Protein AF-A0A0F7S9L8-F1 (afdb_monomer_lite)

pLDDT: mean 89.86, std 13.1, range [29.03, 98.06]

Radius of gyration: 24.82 Å; chains: 1; bounding box: 67×41×89 Å

Foldseek 3Di:
DDDDDDDPPPCPPPPPPDDDQAQAQFPHGPVNCVVVLLQCAQDPLGDPQFDHSPPPDDDDPVRLVVLLCVLQVCLVVLQLQLLLLLLQLQDCLLPVLAQPPFFDFLCVLLVHLVHPCSSLVNLVSVQSNVLSVQSNVLSVVLNCCCVPRVDDSRSSPPRQAAPLLQDLALCCSPVPHHRSSNVSVLCVQQAPVQLVVCCVPPNNPVSRLRSQLSSLQVVLQVLQVVLCVLPPDRDRFLSSVLSNCSSVRVVVQVVCCVVPVDGRGDPRSSVSNCCSNSVSSSSNVRSCRRSCVSNDNDDGPCPCNVVSVVVSVVSCCPPVVD

Sequence (322 aa):
MDSNGATNGTDKSARSTEMPLYFPGTRWPLELDLLLNLRALGWEHGIKDGAPALPVPTYTSSERRQWIWNRIKTVPLYFVLYDAFCVLLNDKRFNVHAGNRVGGSLWDCAKGSFGVAGPYLICIAFASIFVSLQSMVHPMAASLSIALFGDLPSRWSPRITRSPFLSTSTAEFWSKRWHQMLRVTFMTVGYWPVRDLLQPIAGRRFANMAAICGTFLVSGIIHELGRVAMVPGLAFTDVTLFFVMQPAAIFAEQFFEHCTGRRVRGFFGWLWSVVWILGTAPLLMQGYNVGGYTAAKNKYLGFTQRPITLMLDWWDRTSNGL

InterPro domains:
  IPR032805 Wax synthase domain [PF13813] (158-244)
  IPR044851 Wax synthase [PTHR31595] (107-284)

Secondary structure (DSSP, 8-state):
-----------------SPPSB-TTSSSBHHHHHHH-TT-TTSTTS-TTSPPSSSPPP--HHHHHHHHHHHHTTHHHHHHHHHHHHHHHHSTTT-TTTT-SS---GGGGGGSTTGGGHHHHHHHHHHHHHHHHHHHHHHHHHHHHHHHS---GGGG-S-S---GGG-SSHHHIIIIIS-TTSHHHHIIIIIHHHHHHHHHHHHHHHHHHHHHHHHHHHHHHHHHHHHHTTS------HHHHHHHHHHHHHHHHHHHHHHHS--S-HHHHHHHHHHHHHHHHHHHHHHHHHTTTTTS------TTHHHHHHHHHHHIIIII--

Structure (mmCIF, N/CA/C/O backbone):
data_AF-A0A0F7S9L8-F1
#
_entry.id   AF-A0A0F7S9L8-F1
#
loop_
_atom_site.group_PDB
_atom_site.id
_atom_site.type_symbol
_atom_site.label_atom_id
_atom_site.label_alt_id
_atom_site.label_comp_id
_atom_site.label_asym_id
_atom_site.label_entity_id
_atom_site.label_seq_id
_atom_site.pdbx_PDB_ins_code
_atom_site.Cartn_x
_atom_site.Cartn_y
_atom_site.Cartn_z
_atom_site.occupancy
_atom_site.B_iso_or_equiv
_atom_site.auth_seq_id
_atom_site.auth_comp_id
_atom_site.auth_asym_id
_atom_site.auth_atom_id
_atom_site.pdbx_PDB_model_num
ATOM 1 N N . MET A 1 1 ? -37.643 17.691 68.968 1.00 35.56 1 MET A N 1
ATOM 2 C CA . MET A 1 1 ? -37.489 16.278 68.581 1.00 35.56 1 MET A CA 1
ATOM 3 C C . MET A 1 1 ? -38.219 16.122 67.257 1.00 35.56 1 MET A C 1
ATOM 5 O O . MET A 1 1 ? -39.388 15.775 67.247 1.00 35.56 1 MET A O 1
ATOM 9 N N . ASP A 1 2 ? -37.719 16.740 66.183 1.00 30.58 2 ASP A N 1
ATOM 10 C CA . ASP A 1 2 ? -36.582 16.266 65.357 1.00 30.58 2 ASP A CA 1
ATOM 11 C C . ASP A 1 2 ? -36.955 14.925 64.697 1.00 30.58 2 ASP A C 1
ATOM 13 O O . ASP A 1 2 ? -37.356 14.013 65.404 1.00 30.58 2 ASP A O 1
ATOM 17 N N . SER A 1 3 ? -36.870 14.687 63.389 1.00 29.03 3 SER A N 1
ATOM 18 C CA . SER A 1 3 ? -36.267 15.423 62.278 1.00 29.03 3 SER A CA 1
ATOM 19 C C . SER A 1 3 ? -36.661 14.751 60.942 1.00 29.03 3 SER A C 1
ATOM 21 O O . SER A 1 3 ? -36.872 13.546 60.872 1.00 29.03 3 SER A O 1
ATOM 23 N N . ASN A 1 4 ? -36.767 15.571 59.893 1.00 32.56 4 ASN A N 1
ATOM 24 C CA . ASN A 1 4 ? -36.353 15.362 58.496 1.00 32.56 4 ASN A CA 1
ATOM 25 C C . ASN A 1 4 ? -36.454 13.974 57.819 1.00 32.56 4 ASN A C 1
ATOM 27 O O . ASN A 1 4 ? -35.628 13.096 58.028 1.00 32.56 4 ASN A O 1
ATOM 31 N N . GLY A 1 5 ? -37.339 13.907 56.816 1.00 32.56 5 GLY A N 1
ATOM 32 C CA . GLY A 1 5 ? -36.941 13.874 55.399 1.00 32.56 5 GLY A CA 1
ATOM 33 C C . GLY A 1 5 ? -36.154 12.665 54.876 1.00 32.56 5 GLY A C 1
ATOM 34 O O . GLY A 1 5 ? -34.943 12.586 55.038 1.00 32.56 5 GLY A O 1
ATOM 35 N N . ALA A 1 6 ? -36.818 11.838 54.067 1.00 32.16 6 ALA A N 1
ATOM 36 C CA . ALA A 1 6 ? -36.167 11.028 53.040 1.00 32.16 6 ALA A CA 1
ATOM 37 C C . ALA A 1 6 ? -36.925 11.212 51.719 1.00 32.16 6 ALA A C 1
ATOM 39 O O . ALA A 1 6 ? -37.930 10.559 51.441 1.00 32.16 6 ALA A O 1
ATOM 40 N N . THR A 1 7 ? -36.466 12.173 50.922 1.00 34.31 7 THR A N 1
ATOM 41 C CA . THR A 1 7 ? -36.817 12.293 49.511 1.00 34.31 7 THR A CA 1
ATOM 42 C C . THR A 1 7 ? -36.186 11.119 48.766 1.00 34.31 7 THR A C 1
ATOM 44 O O . THR A 1 7 ? -34.976 10.908 48.819 1.00 34.31 7 THR A O 1
ATOM 47 N N . ASN A 1 8 ? -37.010 10.341 48.063 1.00 34.19 8 ASN A N 1
ATOM 48 C CA . ASN A 1 8 ? -36.546 9.326 47.121 1.00 34.19 8 ASN A CA 1
ATOM 49 C C . ASN A 1 8 ? -35.846 10.018 45.943 1.00 34.19 8 ASN A C 1
ATOM 51 O O . ASN A 1 8 ? -36.468 10.357 44.937 1.00 34.19 8 ASN A O 1
ATOM 55 N N . GLY A 1 9 ? -34.541 10.238 46.083 1.00 31.75 9 GLY A N 1
ATOM 56 C CA . GLY A 1 9 ? -33.650 10.578 44.986 1.00 31.75 9 GLY A CA 1
ATOM 57 C C . GLY A 1 9 ? -33.469 9.363 44.087 1.00 31.75 9 GLY A C 1
ATOM 58 O O . GLY A 1 9 ? -32.537 8.584 44.257 1.00 31.75 9 GLY A O 1
ATOM 59 N N . THR A 1 10 ? -34.356 9.190 43.107 1.00 36.16 10 THR A N 1
ATOM 60 C CA . THR A 1 10 ? -34.004 8.450 41.895 1.00 36.16 10 THR A CA 1
ATOM 61 C C . THR A 1 10 ? -32.991 9.293 41.139 1.00 36.16 10 THR A C 1
ATOM 63 O O . THR A 1 10 ? -33.356 10.101 40.283 1.00 36.16 10 THR A O 1
ATOM 66 N N . ASP A 1 11 ? -31.723 9.126 41.498 1.00 35.59 11 ASP A N 1
ATOM 67 C CA . ASP A 1 11 ? -30.585 9.707 40.807 1.00 35.59 11 ASP A CA 1
ATOM 68 C C . ASP A 1 11 ? -30.447 8.989 39.455 1.00 35.59 11 ASP A C 1
ATOM 70 O O . ASP A 1 11 ? -29.628 8.094 39.235 1.00 35.59 11 ASP A O 1
ATOM 74 N N . LYS A 1 12 ? -31.331 9.351 38.518 1.00 41.59 12 LYS A N 1
ATOM 75 C CA . LYS A 1 12 ? -31.024 9.282 37.095 1.00 41.59 12 LYS A CA 1
ATOM 76 C C . LYS A 1 12 ? -29.859 10.240 36.912 1.00 41.59 12 LYS A C 1
ATOM 78 O O . LYS A 1 12 ? -30.082 11.402 36.589 1.00 41.59 12 LYS A O 1
ATOM 83 N N . SER A 1 13 ? -28.646 9.740 37.161 1.00 44.53 13 SER A N 1
ATOM 84 C CA . SER A 1 13 ? -27.396 10.360 36.747 1.00 44.53 13 SER A CA 1
ATOM 85 C C . SER A 1 13 ? -27.635 10.920 35.354 1.00 44.53 13 SER A C 1
ATOM 87 O O . SER A 1 13 ? -27.829 10.181 34.381 1.00 44.53 13 SER A O 1
ATOM 89 N N . ALA A 1 14 ? -27.762 12.242 35.302 1.00 42.12 14 ALA A N 1
ATOM 90 C CA . ALA A 1 14 ? -27.840 12.976 34.070 1.00 42.12 14 ALA A CA 1
ATOM 91 C C . ALA A 1 14 ? -26.621 12.526 33.271 1.00 42.12 14 ALA A C 1
ATOM 93 O O . ALA A 1 14 ? -25.487 12.727 33.707 1.00 42.12 14 ALA A O 1
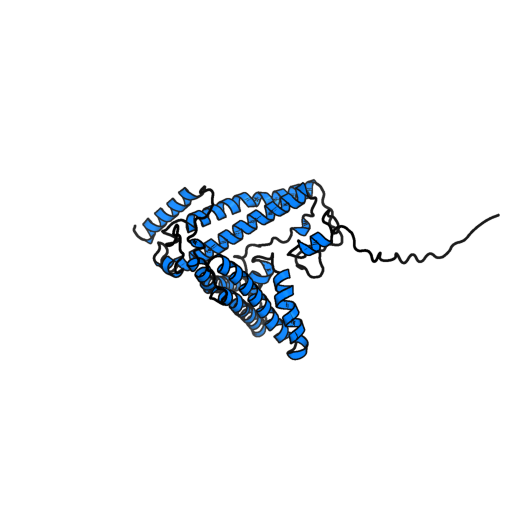ATOM 94 N N . ARG A 1 15 ? -26.839 11.857 32.132 1.00 48.78 15 ARG A N 1
ATOM 95 C CA . ARG A 1 15 ? -25.798 11.766 31.111 1.00 48.78 15 ARG A CA 1
ATOM 96 C C . ARG A 1 15 ? -25.400 13.209 30.860 1.00 48.78 15 ARG A C 1
ATOM 98 O O . ARG A 1 15 ? -26.193 13.946 30.280 1.00 48.78 15 ARG A O 1
ATOM 105 N N . SER A 1 16 ? -24.242 13.620 31.365 1.00 54.31 16 SER A N 1
ATOM 106 C CA . SER A 1 16 ? -23.682 14.921 31.049 1.00 54.31 16 SER A CA 1
ATOM 107 C C . SER A 1 16 ? -23.618 14.981 29.529 1.00 54.31 16 SER A C 1
ATOM 109 O O . SER A 1 16 ? -22.906 14.202 28.898 1.00 54.31 16 SER A O 1
ATOM 111 N N . THR A 1 17 ? -24.438 15.839 28.934 1.00 61.03 17 THR A N 1
ATOM 112 C CA . THR A 1 17 ? -24.502 16.034 27.481 1.00 61.03 17 THR A CA 1
ATOM 113 C C . THR A 1 17 ? -23.222 16.684 26.949 1.00 61.03 17 THR A C 1
ATOM 115 O O . THR A 1 17 ? -23.038 16.796 25.741 1.00 61.03 17 THR A O 1
ATOM 118 N N . GLU A 1 18 ? -22.340 17.119 27.849 1.00 77.12 18 GLU A N 1
ATOM 119 C CA . GLU A 1 18 ? -21.033 17.668 27.535 1.00 77.12 18 GLU A CA 1
ATOM 120 C C . GLU A 1 18 ? -20.063 16.555 27.140 1.00 77.12 18 GLU A C 1
ATOM 122 O O . GLU A 1 18 ? -19.824 15.595 27.880 1.00 77.12 18 GLU A O 1
ATOM 127 N N . MET A 1 19 ? -19.509 16.690 25.935 1.00 80.62 19 MET A N 1
ATOM 128 C CA . MET A 1 19 ? -18.431 15.830 25.468 1.00 80.62 19 MET A CA 1
ATOM 129 C C . MET A 1 19 ? -17.173 16.058 26.318 1.00 80.62 19 MET A C 1
ATOM 131 O O . MET A 1 19 ? -16.910 17.186 26.739 1.00 80.62 19 MET A O 1
ATOM 135 N N . PRO A 1 20 ? -16.367 15.012 26.568 1.00 89.19 20 PRO A N 1
ATOM 136 C CA . PRO A 1 20 ? -15.129 15.174 27.314 1.00 89.19 20 PRO A CA 1
ATOM 137 C C . PRO A 1 20 ? -14.147 16.061 26.536 1.00 89.19 20 PRO A C 1
ATOM 139 O O . PRO A 1 20 ? -13.981 15.894 25.333 1.00 89.19 20 PRO A O 1
ATOM 142 N N . LEU A 1 21 ? -13.434 16.949 27.235 1.00 91.62 21 LEU A N 1
ATOM 143 C CA . LEU A 1 21 ? -12.404 17.813 26.629 1.00 91.62 21 LEU A CA 1
ATOM 144 C C . LEU A 1 21 ? -11.243 17.019 26.009 1.00 91.62 21 LEU A C 1
ATOM 146 O O . LEU A 1 21 ? -10.598 17.474 25.068 1.00 91.62 21 LEU A O 1
ATOM 150 N N . TYR A 1 22 ? -10.964 15.829 26.541 1.00 92.62 22 TYR A N 1
ATOM 151 C CA . TYR A 1 22 ? -9.883 14.962 26.088 1.00 92.62 22 TYR A CA 1
ATOM 152 C C . TYR A 1 22 ? -10.419 13.606 25.654 1.00 92.62 22 TYR A C 1
ATOM 154 O O . TYR A 1 22 ? -11.364 13.071 26.240 1.00 92.62 22 TYR A O 1
ATOM 162 N N . PHE A 1 23 ? -9.760 13.002 24.668 1.00 92.38 23 PHE A N 1
ATOM 163 C CA . PHE A 1 23 ? -10.058 11.635 24.280 1.00 92.38 23 PHE A CA 1
ATOM 164 C C . PHE A 1 23 ? -9.808 10.679 25.466 1.00 92.38 23 PHE A C 1
ATOM 166 O O . PHE A 1 23 ? -8.739 10.764 26.092 1.00 92.38 23 PHE A O 1
ATOM 173 N N . PRO A 1 24 ? -10.739 9.749 25.772 1.00 92.19 24 PRO A N 1
ATOM 174 C CA . PRO A 1 24 ? -10.681 8.912 26.969 1.00 92.19 24 PRO A CA 1
ATOM 175 C C . PRO A 1 24 ? -9.319 8.241 27.204 1.00 92.19 24 PRO A C 1
ATOM 177 O O . PRO A 1 24 ? -8.792 7.534 26.345 1.00 92.19 24 PRO A O 1
ATOM 180 N N . GLY A 1 25 ? -8.749 8.465 28.393 1.00 88.81 25 GLY A N 1
ATOM 181 C CA . GLY A 1 25 ? -7.472 7.877 28.815 1.00 88.81 25 GLY A CA 1
ATOM 182 C C . GLY A 1 25 ? -6.216 8.495 28.195 1.00 88.81 25 GLY A C 1
ATOM 183 O O . GLY A 1 25 ? -5.140 7.908 28.307 1.00 88.81 25 GLY A O 1
ATOM 184 N N . THR A 1 26 ? -6.332 9.657 27.549 1.00 91.19 26 THR A N 1
ATOM 185 C CA . THR A 1 26 ? -5.208 10.361 26.919 1.00 91.19 26 THR A CA 1
ATOM 186 C C . THR A 1 26 ? -5.178 11.842 27.306 1.00 91.19 26 THR A C 1
ATOM 188 O O . THR A 1 26 ? -6.088 12.345 27.957 1.00 91.19 26 THR A O 1
ATOM 191 N N . ARG A 1 27 ? -4.122 12.547 26.883 1.00 90.19 27 ARG A N 1
ATOM 192 C CA . ARG A 1 27 ? -4.007 14.015 26.971 1.00 90.19 27 ARG A CA 1
ATOM 193 C C . ARG A 1 27 ? -4.343 14.718 25.650 1.00 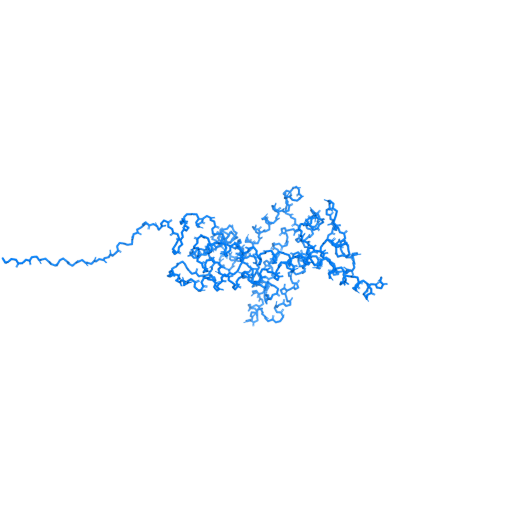90.19 27 ARG A C 1
ATOM 195 O O . ARG A 1 27 ? -4.067 15.905 25.507 1.00 90.19 27 ARG A O 1
ATOM 202 N N . TRP A 1 28 ? -4.885 13.991 24.674 1.00 90.25 28 TRP A N 1
ATOM 203 C CA . TRP A 1 28 ? -5.239 14.542 23.368 1.00 90.25 28 TRP A CA 1
ATOM 204 C C . TRP A 1 28 ? -6.588 15.252 23.449 1.00 90.25 28 TRP A C 1
ATOM 206 O O . TRP A 1 28 ? -7.555 14.596 23.844 1.00 90.25 28 TRP A O 1
ATOM 216 N N . PRO A 1 29 ? -6.680 16.550 23.098 1.00 93.81 29 PRO A N 1
ATOM 217 C CA . PRO A 1 29 ? -7.968 17.223 22.968 1.00 93.81 29 PRO A CA 1
ATOM 218 C C . PRO A 1 29 ? -8.876 16.442 22.020 1.00 93.81 29 PRO A C 1
ATOM 220 O O . PRO A 1 29 ? -8.406 15.955 20.986 1.00 93.81 29 PRO A O 1
ATOM 223 N N . LEU A 1 30 ? -10.147 16.282 22.383 1.00 92.94 30 LEU A N 1
ATOM 224 C CA . LEU A 1 30 ? -11.070 15.403 21.663 1.00 92.94 30 LEU A CA 1
ATOM 225 C C . LEU A 1 30 ? -11.218 15.810 20.187 1.00 92.94 30 LEU A C 1
ATOM 227 O O . LEU A 1 30 ? -11.242 14.956 19.303 1.00 92.94 30 LEU A O 1
ATOM 231 N N . GLU A 1 31 ? -11.254 17.111 19.914 1.00 92.25 31 GLU A N 1
ATOM 232 C CA . GLU A 1 31 ? -11.388 17.688 18.577 1.00 92.25 31 GLU A CA 1
ATOM 233 C C . GLU A 1 31 ? -10.130 17.458 17.737 1.00 92.25 31 GLU A C 1
ATOM 235 O O . GLU A 1 31 ? -10.217 17.115 16.558 1.00 92.25 31 GLU A O 1
ATOM 240 N N . LEU A 1 32 ? -8.947 17.598 18.346 1.00 92.06 32 LEU A N 1
ATOM 241 C CA . LEU A 1 32 ? -7.687 17.290 17.668 1.00 92.06 32 LEU A CA 1
ATOM 242 C C . LEU A 1 32 ? -7.575 15.799 17.370 1.00 92.06 32 LEU A C 1
ATOM 244 O O . LEU A 1 32 ? -7.074 15.437 16.307 1.00 92.06 32 LEU A O 1
ATOM 248 N N . ASP A 1 33 ? -8.060 14.936 18.266 1.00 91.94 33 ASP A N 1
ATOM 249 C CA . ASP A 1 33 ? -8.134 13.509 17.976 1.00 91.94 33 ASP A CA 1
ATOM 250 C C . ASP A 1 33 ? -9.042 13.237 16.780 1.00 91.94 33 ASP A C 1
ATOM 252 O O . ASP A 1 33 ? -8.626 12.559 15.847 1.00 91.94 33 ASP A O 1
ATOM 256 N N . LEU A 1 34 ? -10.243 13.817 16.762 1.00 89.94 34 LEU A N 1
ATOM 257 C CA . LEU A 1 34 ? -11.192 13.646 15.665 1.00 89.94 34 LEU A CA 1
ATOM 258 C C . LEU A 1 34 ? -10.601 14.072 14.307 1.00 89.94 34 LEU A C 1
ATOM 260 O O . LEU A 1 34 ? -10.860 13.422 13.296 1.00 89.94 34 LEU A O 1
ATOM 264 N N . LEU A 1 35 ? -9.785 15.132 14.283 1.00 89.50 35 LEU A N 1
ATOM 265 C CA . LEU A 1 35 ? -9.160 15.651 13.062 1.00 89.50 35 LEU A CA 1
ATOM 266 C C . LEU A 1 35 ? -7.902 14.877 12.632 1.00 89.50 35 LEU A C 1
ATOM 268 O O . LEU A 1 35 ? -7.682 14.681 11.437 1.00 89.50 35 LEU A O 1
ATOM 272 N N . LEU A 1 36 ? -7.054 14.463 13.579 1.00 89.38 36 LEU A N 1
ATOM 273 C CA . LEU A 1 36 ? -5.723 13.909 13.287 1.00 89.38 36 LEU A CA 1
ATOM 274 C C . LEU A 1 36 ? -5.677 12.374 13.321 1.00 89.38 36 LEU A C 1
ATOM 276 O O . LEU A 1 36 ? -4.780 11.764 12.731 1.00 89.38 36 LEU A O 1
ATOM 280 N N . ASN A 1 37 ? -6.637 11.719 13.976 1.00 90.19 37 ASN A N 1
ATOM 281 C CA . ASN A 1 37 ? -6.752 10.264 14.017 1.00 90.19 37 ASN A CA 1
ATOM 282 C C . ASN A 1 37 ? -7.323 9.740 12.691 1.00 90.19 37 ASN A C 1
ATOM 284 O O . ASN A 1 37 ? -8.481 9.341 12.601 1.00 90.19 37 ASN A O 1
ATOM 288 N N . LEU A 1 38 ? -6.482 9.670 11.654 1.00 90.00 38 LEU A N 1
ATOM 289 C CA . LEU A 1 38 ? -6.855 9.206 10.304 1.00 90.00 38 LEU A CA 1
ATOM 290 C C . LEU A 1 38 ? -7.507 7.811 10.269 1.00 90.00 38 LEU A C 1
ATOM 292 O O . LEU A 1 38 ? -8.191 7.448 9.315 1.00 90.00 38 LEU A O 1
ATOM 296 N N . ARG A 1 39 ? -7.281 7.002 11.308 1.00 91.31 39 ARG A N 1
ATOM 297 C CA . ARG A 1 39 ? -7.817 5.641 11.444 1.00 91.31 39 ARG A CA 1
ATOM 298 C C . ARG A 1 39 ? -9.090 5.583 12.287 1.00 91.31 39 ARG A C 1
ATOM 300 O O . ARG A 1 39 ? -9.673 4.501 12.414 1.00 91.31 39 ARG A O 1
ATOM 307 N N . ALA A 1 40 ? -9.477 6.716 12.871 1.00 91.12 40 ALA A N 1
ATOM 308 C CA . ALA A 1 40 ? -10.580 6.894 13.801 1.00 91.12 40 ALA A CA 1
ATOM 309 C C . ALA A 1 40 ? -10.626 5.790 14.877 1.00 91.12 40 ALA A C 1
ATOM 311 O O . ALA A 1 40 ? -11.683 5.275 15.235 1.00 91.12 40 ALA A O 1
ATOM 312 N N . LEU A 1 41 ? -9.463 5.357 15.377 1.00 90.50 41 LEU A N 1
ATOM 313 C CA . LEU A 1 41 ? -9.398 4.285 16.374 1.00 90.50 41 LEU A CA 1
ATOM 314 C C . LEU A 1 41 ? -10.094 4.714 17.666 1.00 90.50 41 LEU A C 1
ATOM 316 O O . LEU A 1 41 ? -9.833 5.796 18.181 1.00 90.50 41 LEU A O 1
ATOM 320 N N . GLY A 1 42 ? -10.975 3.848 18.168 1.00 88.94 42 GLY A N 1
ATOM 321 C CA . GLY A 1 42 ? -11.830 4.114 19.321 1.00 88.94 42 GLY A CA 1
ATOM 322 C C . GLY A 1 42 ? -13.134 4.857 19.004 1.00 88.94 42 GLY A C 1
ATOM 323 O O . GLY A 1 42 ? -14.015 4.875 19.859 1.00 88.94 42 GLY A O 1
ATOM 324 N N . TRP A 1 43 ? -13.307 5.378 17.784 1.00 90.69 43 TRP A N 1
ATOM 325 C CA . TRP A 1 43 ? -14.553 5.999 17.328 1.00 90.69 43 TRP A CA 1
ATOM 326 C C . TRP A 1 43 ? -15.498 4.985 16.674 1.00 90.69 43 TRP A C 1
ATOM 328 O O . TRP A 1 43 ? -15.073 4.006 16.054 1.00 90.69 43 TRP A O 1
ATOM 338 N N . GLU A 1 44 ? -16.805 5.248 16.739 1.00 88.00 44 GLU A N 1
ATOM 339 C CA . GLU A 1 44 ? -17.829 4.361 16.170 1.00 88.00 44 GLU A CA 1
ATOM 340 C C . GLU A 1 44 ? -17.697 4.169 14.654 1.00 88.00 44 GLU A C 1
ATOM 342 O O . GLU A 1 44 ? -17.974 3.084 14.144 1.00 88.00 44 GLU A O 1
ATOM 347 N N . HIS A 1 45 ? -17.238 5.184 13.926 1.00 85.44 45 HIS A N 1
ATOM 348 C CA . HIS A 1 45 ? -17.050 5.124 12.475 1.00 85.44 45 HIS A CA 1
ATOM 349 C C . HIS A 1 45 ? -15.658 4.604 12.059 1.00 85.44 45 HIS A C 1
ATOM 351 O O . HIS A 1 45 ? -15.374 4.489 10.867 1.00 85.44 45 HIS A O 1
ATOM 357 N N . GLY A 1 46 ? -14.784 4.284 13.019 1.00 86.00 46 GLY A N 1
ATOM 358 C CA . GLY A 1 46 ? -13.406 3.887 12.752 1.00 86.00 46 GLY A CA 1
ATOM 359 C C . GLY A 1 46 ? -13.166 2.402 12.503 1.00 86.00 46 GLY A C 1
ATOM 360 O O . GLY A 1 46 ? -14.077 1.595 12.288 1.00 86.00 46 GLY A O 1
ATOM 361 N N . ILE A 1 47 ? -11.883 2.026 12.513 1.00 84.94 47 ILE A N 1
ATOM 362 C CA . ILE A 1 47 ? -11.447 0.648 12.252 1.00 84.94 47 ILE A CA 1
ATOM 363 C C . ILE A 1 47 ? -11.927 -0.296 13.364 1.00 84.94 47 ILE A C 1
ATOM 365 O O . ILE A 1 47 ? -11.486 -0.212 14.505 1.00 84.94 47 ILE A O 1
ATOM 369 N N . LYS A 1 48 ? -12.757 -1.275 12.986 1.00 82.94 48 LYS A N 1
ATOM 370 C CA . LYS A 1 48 ? -13.376 -2.253 13.902 1.00 82.94 48 LYS A CA 1
ATOM 371 C C . LYS A 1 48 ? -12.431 -3.299 14.499 1.00 82.94 48 LYS A C 1
ATOM 373 O O . LYS A 1 48 ? -12.734 -3.847 15.546 1.00 82.94 48 LYS A O 1
ATOM 378 N N . ASP A 1 49 ? -11.291 -3.556 13.861 1.00 83.06 49 ASP A N 1
ATOM 379 C CA . ASP A 1 49 ? -10.253 -4.455 14.396 1.00 83.06 49 ASP A CA 1
ATOM 380 C C . ASP A 1 49 ? -9.443 -3.801 15.541 1.00 83.06 49 ASP A C 1
ATOM 382 O O . ASP A 1 49 ? -8.553 -4.435 16.111 1.00 83.06 49 ASP A O 1
ATOM 386 N N . GLY A 1 50 ? -9.660 -2.507 15.804 1.00 82.69 50 GLY A N 1
ATOM 387 C CA . GLY A 1 50 ? -8.995 -1.747 16.858 1.00 82.69 50 GLY A CA 1
ATOM 388 C C . GLY A 1 50 ? -9.700 -1.854 18.205 1.00 82.69 50 GLY A C 1
ATOM 389 O O . GLY A 1 50 ? -10.855 -2.261 18.291 1.00 82.69 50 GLY A O 1
ATOM 390 N N . ALA A 1 51 ? -9.003 -1.457 19.268 1.00 86.19 51 ALA A N 1
ATOM 391 C CA . ALA A 1 51 ? -9.621 -1.352 20.584 1.00 86.19 51 ALA A CA 1
ATOM 392 C C . ALA A 1 51 ? -10.662 -0.212 20.610 1.00 86.19 51 ALA A C 1
ATOM 394 O O . ALA A 1 51 ? -10.419 0.839 20.004 1.00 86.19 51 ALA A O 1
ATOM 395 N N . PRO A 1 52 ? -11.795 -0.384 21.314 1.00 88.56 52 PRO A N 1
ATOM 396 C CA . PRO A 1 52 ? -12.745 0.702 21.533 1.00 88.56 52 PRO A CA 1
ATOM 397 C C . PRO A 1 52 ? -12.144 1.781 22.450 1.00 88.56 52 PRO A C 1
ATOM 399 O O . PRO A 1 52 ? -11.181 1.525 23.176 1.00 88.56 52 PRO A O 1
ATOM 402 N N . ALA A 1 53 ? -12.725 2.986 22.439 1.00 88.00 53 ALA A N 1
ATOM 403 C CA . ALA A 1 53 ? -12.338 4.045 23.376 1.00 88.00 53 ALA A CA 1
ATOM 404 C C . ALA A 1 53 ? -12.735 3.713 24.824 1.00 88.00 53 ALA A C 1
ATOM 406 O O . ALA A 1 53 ? -12.051 4.115 25.763 1.00 88.00 53 ALA A O 1
ATOM 407 N N . LEU A 1 54 ? -13.841 2.978 24.992 1.00 89.94 54 LEU A N 1
ATOM 408 C CA . LEU A 1 54 ? -14.419 2.612 26.281 1.00 89.94 54 LEU A CA 1
ATOM 409 C C . LEU A 1 54 ? -14.682 1.095 26.363 1.00 89.94 54 LEU A C 1
ATOM 411 O O . LEU A 1 54 ? -15.091 0.505 25.359 1.00 89.94 54 LEU A O 1
ATOM 415 N N . PRO A 1 55 ? -14.510 0.467 27.543 1.00 91.12 55 PRO A N 1
ATOM 416 C CA . PRO A 1 55 ? -13.878 1.028 28.743 1.00 91.12 55 PRO A CA 1
ATOM 417 C C . PRO A 1 55 ? -12.392 1.345 28.502 1.00 91.12 55 PRO A C 1
ATOM 419 O O . PRO A 1 55 ? -11.731 0.665 27.718 1.00 91.12 55 PRO A O 1
ATOM 422 N N . VAL A 1 56 ? -11.875 2.393 29.156 1.00 90.75 56 VAL A N 1
ATOM 423 C CA . VAL A 1 56 ? -10.492 2.856 28.952 1.00 90.75 56 VAL A CA 1
ATOM 424 C C . VAL A 1 56 ? -9.508 1.782 29.427 1.00 90.75 56 VAL A C 1
ATOM 426 O O . VAL A 1 56 ? -9.512 1.450 30.615 1.00 90.75 56 VAL A O 1
ATOM 429 N N . PRO A 1 57 ? -8.630 1.256 28.554 1.00 89.94 57 PRO A N 1
ATOM 430 C CA . PRO A 1 57 ? -7.642 0.272 28.970 1.00 89.94 57 PRO A CA 1
ATOM 431 C C . PRO A 1 57 ? -6.590 0.893 29.897 1.00 89.94 57 PRO A C 1
ATOM 433 O O . PRO A 1 57 ? -6.001 1.932 29.587 1.00 89.94 57 PRO A O 1
ATOM 436 N N . THR A 1 58 ? -6.308 0.228 31.014 1.00 89.81 58 THR A N 1
ATOM 437 C CA . THR A 1 58 ? -5.246 0.615 31.948 1.00 89.81 58 THR A CA 1
ATOM 438 C C . THR A 1 58 ? -3.942 -0.092 31.600 1.00 89.81 58 THR A C 1
ATOM 440 O O . THR A 1 58 ? -3.945 -1.288 31.323 1.00 89.81 58 THR A O 1
ATOM 443 N N . TYR A 1 59 ? -2.825 0.634 31.653 1.00 92.12 59 TYR A N 1
ATOM 444 C CA . TYR A 1 59 ? -1.493 0.081 31.409 1.00 92.12 59 TYR A CA 1
ATOM 445 C C . TYR A 1 59 ? -0.523 0.528 32.493 1.00 92.12 59 TYR A C 1
ATOM 447 O O . TYR A 1 59 ? -0.343 1.729 32.713 1.00 92.12 59 TYR A O 1
ATOM 455 N N . THR A 1 60 ? 0.155 -0.432 33.106 1.00 94.25 60 THR A N 1
ATOM 456 C CA . THR A 1 60 ? 1.281 -0.195 34.009 1.00 94.25 60 THR A CA 1
ATOM 457 C C . THR A 1 60 ? 2.503 0.334 33.245 1.00 94.25 60 THR A C 1
ATOM 459 O O . THR A 1 60 ? 2.654 0.160 32.030 1.00 94.25 60 THR A O 1
ATOM 462 N N . SER A 1 61 ? 3.433 0.973 33.958 1.00 92.88 61 SER A N 1
ATOM 463 C CA . SER A 1 61 ? 4.682 1.474 33.364 1.00 92.88 61 SER A CA 1
ATOM 464 C C . SER A 1 61 ? 5.564 0.356 32.793 1.00 92.88 61 SER A C 1
ATOM 466 O O . SER A 1 61 ? 6.296 0.578 31.827 1.00 92.88 61 SER A O 1
ATOM 468 N N . SER A 1 62 ? 5.519 -0.856 33.357 1.00 95.75 62 SER A N 1
ATOM 469 C CA . SER A 1 62 ? 6.212 -2.025 32.799 1.00 95.75 62 SER A CA 1
ATOM 470 C C . SER A 1 62 ? 5.576 -2.471 31.482 1.00 95.75 62 SER A C 1
ATOM 472 O O . SER A 1 62 ? 6.299 -2.647 30.504 1.00 95.75 62 SER A O 1
ATOM 474 N N . GLU A 1 63 ? 4.246 -2.560 31.405 1.00 95.31 63 GLU A N 1
ATOM 475 C CA . GLU A 1 63 ? 3.528 -2.940 30.180 1.00 95.31 63 GLU A CA 1
ATOM 476 C C . GLU A 1 63 ? 3.747 -1.941 29.044 1.00 95.31 63 GLU A C 1
ATOM 478 O O . GLU A 1 63 ? 4.002 -2.346 27.909 1.00 95.31 63 GLU A O 1
ATOM 483 N N . ARG A 1 64 ? 3.723 -0.632 29.336 1.00 94.38 64 ARG A N 1
ATOM 484 C CA . ARG A 1 64 ? 4.021 0.414 28.341 1.00 94.38 64 ARG A CA 1
ATOM 485 C C . ARG A 1 64 ? 5.435 0.266 27.782 1.00 94.38 64 ARG A C 1
ATOM 487 O O . ARG A 1 64 ? 5.611 0.262 26.563 1.00 94.38 64 ARG A O 1
ATOM 494 N N . ARG A 1 65 ? 6.435 0.085 28.653 1.00 95.56 65 ARG A N 1
ATOM 495 C CA . ARG A 1 65 ? 7.834 -0.132 28.240 1.00 95.56 65 ARG A CA 1
ATOM 496 C C . ARG A 1 65 ? 7.993 -1.411 27.426 1.00 95.56 65 ARG A C 1
ATOM 498 O O . ARG A 1 65 ? 8.635 -1.385 26.380 1.00 95.56 65 ARG A O 1
ATOM 505 N N . GLN A 1 66 ? 7.359 -2.502 27.850 1.00 96.38 66 GLN A N 1
ATOM 506 C CA . GLN A 1 66 ? 7.398 -3.771 27.129 1.00 96.38 66 GLN A CA 1
ATOM 507 C C . GLN A 1 66 ? 6.736 -3.663 25.751 1.00 96.38 66 GLN A C 1
ATOM 509 O O . GLN A 1 66 ? 7.254 -4.201 24.770 1.00 96.38 66 GLN A O 1
ATOM 514 N N . TRP A 1 67 ? 5.610 -2.950 25.652 1.00 94.94 67 TRP A N 1
ATOM 515 C CA . TRP A 1 67 ? 4.949 -2.688 24.379 1.00 94.94 67 TRP A CA 1
ATOM 516 C C . TRP A 1 67 ? 5.866 -1.895 23.447 1.00 94.94 67 TRP A C 1
ATOM 518 O O . TRP A 1 67 ? 6.090 -2.327 22.316 1.00 94.94 67 TRP A O 1
ATOM 528 N N . ILE A 1 68 ? 6.454 -0.794 23.933 1.00 96.00 68 ILE A N 1
ATOM 529 C CA . ILE A 1 68 ? 7.400 0.038 23.175 1.00 96.00 68 ILE A CA 1
ATOM 530 C C . ILE A 1 68 ? 8.577 -0.806 22.683 1.00 96.00 68 ILE A C 1
ATOM 532 O O . ILE A 1 68 ? 8.853 -0.824 21.484 1.00 96.00 68 ILE A O 1
ATOM 536 N N . TRP A 1 69 ? 9.213 -1.571 23.572 1.00 96.12 69 TRP A N 1
ATOM 537 C CA . TRP A 1 69 ? 10.339 -2.436 23.224 1.00 96.12 69 TRP A CA 1
ATOM 538 C C . TRP A 1 69 ? 9.971 -3.451 22.138 1.00 96.12 69 TRP A C 1
ATOM 540 O O . TRP A 1 69 ? 10.667 -3.586 21.131 1.00 96.12 69 TRP A O 1
ATOM 550 N N . ASN A 1 70 ? 8.819 -4.111 22.281 1.00 94.50 70 ASN A N 1
ATOM 551 C CA . ASN A 1 70 ? 8.320 -5.072 21.302 1.00 94.50 70 ASN A CA 1
ATOM 552 C C . ASN A 1 70 ? 8.035 -4.456 19.923 1.00 94.50 70 ASN A C 1
ATOM 554 O O . ASN A 1 70 ? 8.026 -5.185 18.926 1.00 94.50 70 ASN A O 1
ATOM 558 N N . ARG A 1 71 ? 7.791 -3.144 19.843 1.00 93.31 71 ARG A N 1
ATOM 559 C CA . ARG A 1 71 ? 7.614 -2.425 18.576 1.00 93.31 71 ARG A CA 1
ATOM 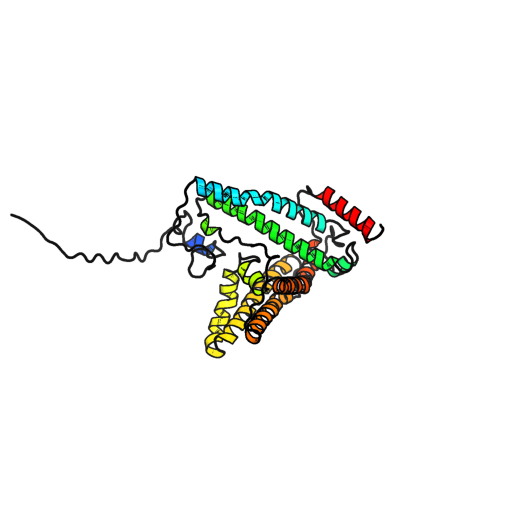560 C C . ARG A 1 71 ? 8.947 -1.938 18.008 1.00 93.31 71 ARG A C 1
ATOM 562 O O . ARG A 1 71 ? 9.259 -2.282 16.867 1.00 93.31 71 ARG A O 1
ATOM 569 N N . ILE A 1 72 ? 9.742 -1.217 18.797 1.00 94.81 72 ILE A N 1
ATOM 570 C CA . ILE A 1 72 ? 11.012 -0.621 18.356 1.00 94.81 72 ILE A CA 1
ATOM 571 C C . ILE A 1 72 ? 12.026 -1.683 17.935 1.00 94.81 72 ILE A C 1
ATOM 573 O O . ILE A 1 72 ? 12.709 -1.484 16.936 1.00 94.81 72 ILE A O 1
ATOM 577 N N . LYS A 1 73 ? 12.083 -2.847 18.599 1.00 95.25 73 LYS A N 1
ATOM 578 C CA . LYS A 1 73 ? 13.052 -3.903 18.249 1.00 95.25 73 LYS A CA 1
ATOM 579 C C . LYS A 1 73 ? 12.944 -4.406 16.803 1.00 95.25 73 LYS A C 1
ATOM 581 O O . LYS A 1 73 ? 13.873 -5.022 16.301 1.00 95.25 73 LYS A O 1
ATOM 586 N N . THR A 1 74 ? 11.811 -4.167 16.133 1.00 93.75 74 THR A N 1
ATOM 587 C CA . THR A 1 74 ? 11.623 -4.536 14.720 1.00 93.75 74 THR A CA 1
ATOM 588 C C . THR A 1 74 ? 12.168 -3.497 13.737 1.00 93.75 74 THR A C 1
ATOM 590 O O . THR A 1 74 ? 12.420 -3.839 12.586 1.00 93.75 74 THR A O 1
ATOM 593 N N . VAL A 1 75 ? 12.393 -2.254 14.178 1.00 96.19 75 VAL A N 1
ATOM 594 C CA . VAL A 1 75 ? 12.841 -1.136 13.331 1.00 96.19 75 VAL A CA 1
ATOM 595 C C . VAL A 1 75 ? 14.197 -1.411 12.667 1.00 96.19 75 VAL A C 1
ATOM 597 O O . VAL A 1 75 ? 14.268 -1.222 11.455 1.00 96.19 75 VAL A O 1
ATOM 600 N N . PRO A 1 76 ? 15.240 -1.924 13.360 1.00 96.44 76 PRO A N 1
ATOM 601 C CA . PRO A 1 76 ? 16.530 -2.192 12.718 1.00 96.44 76 PRO A CA 1
ATOM 602 C C . PRO A 1 76 ? 16.438 -3.177 11.547 1.00 96.44 76 PRO A C 1
ATOM 604 O O . PRO A 1 76 ? 17.057 -2.960 10.511 1.00 96.44 76 PRO A O 1
ATOM 607 N N . LEU A 1 77 ? 15.616 -4.227 11.669 1.00 95.69 77 LEU A N 1
ATOM 608 C CA . LEU A 1 77 ? 15.403 -5.190 10.585 1.00 95.69 77 LEU A CA 1
ATOM 609 C C . LEU A 1 77 ? 14.779 -4.516 9.357 1.00 95.69 77 LEU A C 1
ATOM 611 O O . LEU A 1 77 ? 15.279 -4.675 8.246 1.00 95.69 77 LEU A O 1
ATOM 615 N N . TYR A 1 78 ? 13.701 -3.750 9.548 1.00 95.69 78 TYR A N 1
ATOM 616 C CA . TYR A 1 78 ? 13.052 -3.050 8.436 1.00 95.69 78 TYR A CA 1
ATOM 617 C C . TYR A 1 78 ? 13.923 -1.935 7.853 1.00 95.69 78 TYR A C 1
ATOM 619 O O . TYR A 1 78 ? 13.804 -1.652 6.666 1.00 95.69 78 TYR A O 1
ATOM 627 N N . PHE A 1 79 ? 14.827 -1.351 8.641 1.00 96.06 79 PHE A N 1
ATOM 628 C CA . PHE A 1 79 ? 15.829 -0.416 8.138 1.00 96.06 79 PHE A CA 1
ATOM 629 C C . PHE A 1 79 ? 16.817 -1.102 7.196 1.00 96.06 79 PHE A C 1
ATOM 631 O O . PHE A 1 79 ? 17.046 -0.605 6.099 1.00 96.06 79 PHE A O 1
ATOM 638 N N . VAL A 1 80 ? 17.346 -2.269 7.579 1.00 96.50 80 VAL A N 1
ATOM 639 C CA . VAL A 1 80 ? 18.241 -3.056 6.715 1.00 96.50 80 VAL A CA 1
ATOM 640 C C . VAL A 1 80 ? 17.528 -3.476 5.429 1.00 96.50 80 VAL A C 1
ATOM 642 O O . VAL A 1 80 ? 18.097 -3.342 4.352 1.00 96.50 80 VAL A O 1
ATOM 645 N N . LEU A 1 81 ? 16.272 -3.928 5.519 1.00 95.81 81 LEU A N 1
ATOM 646 C CA . LEU A 1 81 ? 15.466 -4.270 4.342 1.00 95.81 81 LEU A CA 1
ATOM 647 C C . LEU A 1 81 ? 15.228 -3.055 3.437 1.00 95.81 81 LEU A C 1
ATOM 649 O O . LEU A 1 81 ? 15.405 -3.149 2.225 1.00 95.81 81 LEU A O 1
ATOM 653 N N . TYR A 1 82 ? 14.859 -1.911 4.015 1.00 95.81 82 TYR A N 1
ATOM 654 C CA . TYR A 1 82 ? 14.687 -0.663 3.275 1.00 95.81 82 TYR A CA 1
ATOM 655 C C . TYR A 1 82 ? 15.975 -0.252 2.555 1.00 95.81 82 TYR A C 1
ATOM 657 O O . TYR A 1 82 ? 15.937 0.023 1.359 1.00 95.81 82 TYR A O 1
ATOM 665 N N . ASP A 1 83 ? 17.109 -0.252 3.259 1.00 95.56 83 ASP A N 1
ATOM 666 C CA . ASP A 1 83 ? 18.409 0.096 2.684 1.00 95.56 83 ASP A CA 1
ATOM 667 C C . ASP A 1 83 ? 18.786 -0.870 1.550 1.00 95.56 83 ASP A C 1
ATOM 669 O O . ASP A 1 83 ? 19.171 -0.409 0.479 1.00 95.56 83 ASP A O 1
ATOM 673 N N . ALA A 1 84 ? 18.558 -2.177 1.727 1.00 96.19 84 ALA A N 1
ATOM 674 C CA . ALA A 1 84 ? 18.819 -3.200 0.712 1.00 96.19 84 ALA A CA 1
ATOM 675 C C . ALA A 1 84 ? 18.018 -2.982 -0.575 1.00 96.19 84 ALA A C 1
ATOM 677 O O . ALA A 1 84 ? 18.588 -3.002 -1.666 1.00 96.19 84 ALA A O 1
ATOM 678 N N . PHE A 1 85 ? 16.709 -2.736 -0.474 1.00 95.62 85 PHE A N 1
ATOM 679 C CA . PHE A 1 85 ? 15.887 -2.483 -1.660 1.00 95.62 85 PHE A CA 1
ATOM 680 C C . PHE A 1 85 ? 16.189 -1.126 -2.305 1.00 95.62 85 PHE A C 1
ATOM 682 O O . PHE A 1 85 ? 16.136 -1.016 -3.529 1.00 95.62 85 PHE A O 1
ATOM 689 N N . CYS A 1 86 ? 16.553 -0.107 -1.521 1.00 94.31 86 CYS A N 1
ATOM 690 C CA . CYS A 1 86 ? 17.039 1.166 -2.052 1.00 94.31 86 CYS A CA 1
ATOM 691 C C . CYS A 1 86 ? 18.357 0.991 -2.815 1.00 94.31 86 CYS A C 1
ATOM 693 O O . CYS A 1 86 ? 18.478 1.504 -3.923 1.00 94.31 86 CYS A O 1
ATOM 695 N N . VAL A 1 87 ? 19.332 0.256 -2.270 1.00 94.44 87 VAL A N 1
ATOM 696 C CA . VAL A 1 87 ? 20.575 -0.088 -2.983 1.00 94.44 87 VAL A CA 1
ATOM 697 C C . VAL A 1 87 ? 20.247 -0.807 -4.287 1.00 94.44 87 VAL A C 1
ATOM 699 O O . VAL A 1 87 ? 20.750 -0.414 -5.334 1.00 94.44 87 VAL A O 1
ATOM 702 N N . LEU A 1 88 ? 19.376 -1.817 -4.226 1.00 93.75 88 LEU A N 1
ATOM 703 C CA . LEU A 1 88 ? 18.983 -2.615 -5.381 1.00 93.75 88 LEU A CA 1
ATOM 704 C C . LEU A 1 88 ? 18.355 -1.744 -6.481 1.00 93.75 88 LEU A C 1
ATOM 706 O O . LEU A 1 88 ? 18.761 -1.832 -7.632 1.00 93.75 88 LEU A O 1
ATOM 710 N N . LEU A 1 89 ? 17.438 -0.832 -6.133 1.00 92.81 89 LEU A N 1
ATOM 711 C CA . LEU A 1 89 ? 16.841 0.109 -7.091 1.00 92.81 89 LEU A CA 1
ATOM 712 C C . LEU A 1 89 ? 17.821 1.138 -7.669 1.00 92.81 89 LEU A C 1
ATOM 714 O O . LEU A 1 89 ? 17.533 1.696 -8.727 1.00 92.81 89 LEU A O 1
ATOM 718 N N . ASN A 1 90 ? 18.938 1.415 -6.992 1.00 92.19 90 ASN A N 1
ATOM 719 C CA . ASN A 1 90 ? 19.975 2.319 -7.495 1.00 92.19 90 ASN A CA 1
ATOM 720 C C . ASN A 1 90 ? 21.039 1.608 -8.350 1.00 92.19 90 ASN A C 1
ATOM 722 O O . ASN A 1 90 ? 21.888 2.286 -8.931 1.00 92.19 90 ASN A O 1
ATOM 726 N N . ASP A 1 91 ? 21.021 0.276 -8.445 1.00 92.31 91 ASP A N 1
ATOM 727 C CA . ASP A 1 91 ? 21.938 -0.472 -9.306 1.00 92.31 91 ASP A CA 1
ATOM 728 C C . ASP A 1 91 ? 21.363 -0.592 -10.727 1.00 92.31 91 ASP A C 1
ATOM 730 O O . ASP A 1 91 ? 20.239 -1.058 -10.927 1.00 92.31 91 ASP A O 1
ATOM 734 N N . LYS A 1 92 ? 22.152 -0.192 -11.733 1.00 92.12 92 LYS A N 1
ATOM 735 C CA . LYS A 1 92 ? 21.733 -0.178 -13.145 1.00 92.12 92 LYS A CA 1
ATOM 736 C C . LYS A 1 92 ? 21.414 -1.561 -13.710 1.00 92.12 92 LYS A C 1
ATOM 738 O O . LYS A 1 92 ? 20.658 -1.660 -14.672 1.00 92.12 92 LYS A O 1
ATOM 743 N N . ARG A 1 93 ? 21.965 -2.619 -13.115 1.00 91.69 93 ARG A N 1
ATOM 744 C CA . ARG A 1 93 ? 21.673 -4.010 -13.489 1.00 91.69 93 ARG A CA 1
ATOM 745 C C . ARG A 1 93 ? 20.249 -4.415 -13.141 1.00 91.69 93 ARG A C 1
ATOM 747 O O . ARG A 1 93 ? 19.631 -5.196 -13.861 1.00 91.69 93 ARG A O 1
ATOM 754 N N . PHE A 1 94 ? 19.733 -3.874 -12.039 1.00 92.19 94 PHE A N 1
ATOM 755 C CA . PHE A 1 94 ? 18.381 -4.133 -11.558 1.00 92.19 94 PHE A CA 1
ATOM 756 C C . PHE A 1 94 ? 17.374 -3.121 -12.115 1.00 92.19 94 PHE A C 1
ATOM 758 O O . PHE A 1 94 ? 16.290 -3.495 -12.554 1.00 92.19 94 PHE A O 1
ATOM 765 N N . ASN A 1 95 ? 17.744 -1.839 -12.129 1.00 92.88 95 ASN A N 1
ATOM 766 C CA . ASN A 1 95 ? 16.938 -0.743 -12.646 1.00 92.88 95 ASN A CA 1
ATOM 767 C C . ASN A 1 95 ? 17.736 0.041 -13.689 1.00 92.88 95 ASN A C 1
ATOM 769 O O . ASN A 1 95 ? 18.559 0.890 -13.351 1.00 92.88 95 ASN A O 1
ATOM 773 N N . VAL A 1 96 ? 17.446 -0.191 -14.966 1.00 92.19 96 VAL A N 1
ATOM 774 C CA . VAL A 1 96 ? 18.170 0.431 -16.089 1.00 92.19 96 VAL A CA 1
ATOM 775 C C . VAL A 1 96 ? 18.101 1.964 -16.091 1.00 92.19 96 VAL A C 1
ATOM 777 O O . VAL A 1 96 ? 18.959 2.622 -16.677 1.00 92.19 96 VAL A O 1
ATOM 780 N N . HIS A 1 97 ? 17.113 2.542 -15.398 1.00 91.12 97 HIS A N 1
ATOM 781 C CA . HIS A 1 97 ? 16.922 3.989 -15.279 1.00 91.12 97 HIS A CA 1
ATOM 782 C C . HIS A 1 97 ? 17.591 4.597 -14.039 1.00 91.12 97 HIS A C 1
ATOM 784 O O . HIS A 1 97 ? 17.481 5.803 -13.816 1.00 91.12 97 HIS A O 1
ATOM 790 N N . ALA A 1 98 ? 18.276 3.798 -13.217 1.00 89.06 98 ALA A N 1
ATOM 791 C CA . ALA A 1 98 ? 18.888 4.263 -11.978 1.00 89.06 98 ALA A CA 1
ATOM 792 C C . ALA A 1 98 ? 19.893 5.405 -12.215 1.00 89.06 98 ALA A C 1
ATOM 794 O O . ALA A 1 98 ? 20.838 5.290 -13.005 1.00 89.06 98 ALA A O 1
ATOM 795 N N . GLY A 1 99 ? 19.702 6.513 -11.490 1.00 82.25 99 GLY A N 1
ATOM 796 C CA . GLY A 1 99 ? 20.569 7.691 -11.549 1.00 82.25 99 GLY A CA 1
ATOM 797 C C . GLY A 1 99 ? 20.267 8.660 -12.697 1.00 82.25 99 GLY A C 1
ATOM 798 O O . GLY A 1 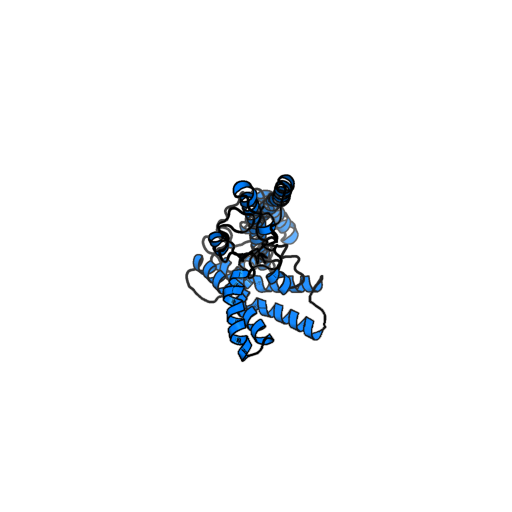99 ? 20.988 9.650 -12.844 1.00 82.25 99 GLY A O 1
ATOM 799 N N . ASN A 1 100 ? 19.217 8.418 -13.488 1.00 82.38 100 ASN A N 1
ATOM 800 C CA . ASN A 1 100 ? 18.768 9.344 -14.526 1.00 82.38 100 ASN A CA 1
ATOM 801 C C . ASN A 1 100 ? 17.860 10.445 -13.950 1.00 82.38 100 ASN A C 1
ATOM 803 O O . ASN A 1 100 ? 17.181 10.266 -12.942 1.00 82.38 100 ASN A O 1
ATOM 807 N N . ARG A 1 101 ? 17.840 11.614 -14.609 1.00 73.06 101 ARG A N 1
ATOM 808 C CA . ARG A 1 101 ? 16.954 12.739 -14.237 1.00 73.06 101 ARG A CA 1
ATOM 809 C C . ARG A 1 101 ? 15.506 12.534 -14.674 1.00 73.06 101 ARG A C 1
ATOM 811 O O . ARG A 1 101 ? 14.611 13.137 -14.098 1.00 73.06 101 ARG A O 1
ATOM 818 N N . VAL A 1 102 ? 15.308 11.732 -15.714 1.00 79.00 102 VAL A N 1
ATOM 819 C CA . VAL A 1 102 ? 14.003 11.417 -16.287 1.00 79.00 102 VAL A CA 1
ATOM 820 C C . VAL A 1 102 ? 13.803 9.918 -16.163 1.00 79.00 102 VAL A C 1
ATOM 822 O O . VAL A 1 102 ? 14.756 9.143 -16.272 1.00 79.00 102 VAL A O 1
ATOM 825 N N . GLY A 1 103 ? 12.563 9.536 -15.891 1.00 84.44 103 GLY A N 1
ATOM 826 C CA . GLY A 1 103 ? 12.142 8.152 -15.918 1.00 84.44 103 GLY A CA 1
ATOM 827 C C . GLY A 1 103 ? 12.132 7.551 -17.320 1.00 84.44 103 GLY A C 1
ATOM 828 O O . GLY A 1 103 ? 12.479 8.192 -18.310 1.00 84.44 103 GLY A O 1
ATOM 829 N N . GLY A 1 104 ? 11.674 6.310 -17.400 1.00 89.50 104 GLY A N 1
ATOM 830 C CA . GLY A 1 104 ? 11.466 5.615 -18.663 1.00 89.50 104 GLY A CA 1
ATOM 831 C C . GLY A 1 104 ? 10.402 4.540 -18.528 1.00 89.50 104 GLY A C 1
ATOM 832 O O . GLY A 1 104 ? 9.718 4.449 -17.504 1.00 89.50 104 GLY A O 1
ATOM 833 N N . SER A 1 105 ? 10.248 3.713 -19.558 1.00 93.31 105 SER A N 1
ATOM 834 C CA . SER A 1 105 ? 9.298 2.609 -19.490 1.00 93.31 105 SER A CA 1
ATOM 835 C C . SER A 1 105 ? 9.771 1.591 -18.455 1.00 93.31 105 SER A C 1
ATOM 837 O O . SER A 1 105 ? 10.942 1.207 -18.447 1.00 93.31 105 SER A O 1
ATOM 839 N N . LEU A 1 106 ? 8.872 1.122 -17.588 1.00 94.38 106 LEU A N 1
ATOM 840 C CA . LEU A 1 106 ? 9.161 0.040 -16.644 1.00 94.38 106 LEU A CA 1
ATOM 841 C C . LEU A 1 106 ? 9.629 -1.216 -17.389 1.00 94.38 106 LEU A C 1
ATOM 843 O O . LEU A 1 106 ? 10.499 -1.943 -16.916 1.00 94.38 106 LEU A O 1
ATOM 847 N N . TRP A 1 107 ? 9.083 -1.439 -18.585 1.00 95.12 107 TRP A N 1
ATOM 848 C CA . TRP A 1 107 ? 9.410 -2.574 -19.442 1.00 95.12 107 TRP A CA 1
ATOM 849 C C . TRP A 1 107 ? 10.851 -2.555 -19.962 1.00 95.12 107 TRP A C 1
ATOM 851 O O . TRP A 1 107 ? 11.368 -3.608 -20.321 1.00 95.12 107 TRP A O 1
ATOM 861 N N . ASP A 1 108 ? 11.546 -1.412 -19.937 1.00 93.62 108 ASP A N 1
ATOM 862 C CA . ASP A 1 108 ? 12.977 -1.377 -20.264 1.00 93.62 108 ASP A CA 1
ATOM 863 C C . ASP A 1 108 ? 13.819 -2.153 -19.247 1.00 93.62 108 ASP A C 1
ATOM 865 O O . ASP A 1 108 ? 14.872 -2.676 -19.609 1.00 93.62 108 ASP A O 1
ATOM 869 N N . CYS A 1 109 ? 13.341 -2.318 -18.006 1.00 92.31 109 CYS A N 1
ATOM 870 C CA . CYS A 1 109 ? 13.997 -3.171 -17.014 1.00 92.31 109 CYS A CA 1
ATOM 871 C C . CYS A 1 109 ? 14.034 -4.646 -17.441 1.00 92.31 109 CYS A C 1
ATOM 873 O O . CYS A 1 109 ? 14.811 -5.412 -16.877 1.00 92.31 109 CYS A O 1
ATOM 875 N N . ALA A 1 110 ? 13.268 -5.041 -18.469 1.00 93.94 110 ALA A N 1
ATOM 876 C CA . ALA A 1 110 ? 13.391 -6.363 -19.072 1.00 93.94 110 ALA A CA 1
ATOM 877 C C . ALA A 1 110 ? 14.725 -6.585 -19.807 1.00 93.94 110 ALA A C 1
ATOM 879 O O . ALA A 1 110 ? 15.090 -7.723 -20.084 1.00 93.94 110 ALA A O 1
ATOM 880 N N . LYS A 1 111 ? 15.456 -5.506 -20.117 1.00 89.69 111 LYS A N 1
ATOM 881 C CA . LYS A 1 111 ? 16.797 -5.536 -20.720 1.00 89.69 111 LYS A CA 1
ATOM 882 C C . LYS A 1 111 ? 17.916 -5.621 -19.671 1.00 89.69 111 LYS A C 1
ATOM 884 O O . LYS A 1 111 ? 19.081 -5.696 -20.045 1.00 89.69 111 LYS A O 1
ATOM 889 N N . GLY A 1 112 ? 17.580 -5.537 -18.380 1.00 89.00 112 GLY A N 1
ATOM 890 C CA . GLY A 1 112 ? 18.541 -5.658 -17.281 1.00 89.00 112 GLY A CA 1
ATOM 891 C C . GLY A 1 112 ? 18.922 -7.111 -16.983 1.00 89.00 112 GLY A C 1
ATOM 892 O O . GLY A 1 112 ? 18.468 -8.043 -17.647 1.00 89.00 112 GLY A O 1
ATOM 893 N N . SER A 1 113 ? 19.693 -7.314 -15.913 1.00 91.62 113 SER A N 1
ATOM 894 C CA . SER A 1 113 ? 20.243 -8.621 -15.508 1.00 91.62 113 SER A CA 1
ATOM 895 C C . SER A 1 113 ? 19.200 -9.691 -15.162 1.00 91.62 113 SER A C 1
ATOM 897 O O . SER A 1 113 ? 19.546 -10.862 -15.017 1.00 91.62 113 SER A O 1
ATOM 899 N N . PHE A 1 114 ? 17.932 -9.306 -14.998 1.00 94.12 114 PHE A N 1
ATOM 900 C CA . PHE A 1 114 ? 16.834 -10.200 -14.613 1.00 94.12 114 PHE A CA 1
ATOM 901 C C . PHE A 1 114 ? 15.858 -10.504 -15.757 1.00 94.12 114 PHE A C 1
ATOM 903 O O . PHE A 1 114 ? 14.845 -11.175 -15.536 1.00 94.12 114 PHE A O 1
ATOM 910 N N . GLY A 1 115 ? 16.134 -10.018 -16.972 1.00 93.56 115 GLY A N 1
ATOM 911 C CA . GLY A 1 115 ? 15.310 -10.301 -18.143 1.00 93.56 115 GLY A CA 1
ATOM 912 C C . GLY A 1 115 ? 13.833 -9.960 -17.915 1.00 93.56 115 GLY A C 1
ATOM 913 O O . GLY A 1 115 ? 13.488 -9.005 -17.223 1.00 93.56 115 GLY A O 1
ATOM 914 N N . VAL A 1 116 ? 12.937 -10.814 -18.412 1.00 94.62 116 VAL A N 1
ATOM 915 C CA . VAL A 1 116 ? 11.470 -10.641 -18.346 1.00 94.62 116 VAL A CA 1
ATOM 916 C C . VAL A 1 116 ? 10.924 -10.452 -16.917 1.00 94.62 116 VAL A C 1
ATOM 918 O O . VAL A 1 116 ? 9.855 -9.871 -16.739 1.00 94.62 116 VAL A O 1
ATOM 921 N N . ALA A 1 117 ? 11.650 -10.895 -15.883 1.00 95.31 117 ALA A N 1
ATOM 922 C CA . ALA A 1 117 ? 11.252 -10.702 -14.489 1.00 95.31 117 ALA A CA 1
ATOM 923 C C . ALA A 1 117 ? 11.498 -9.270 -13.975 1.00 95.31 117 ALA A C 1
ATOM 925 O O . ALA A 1 117 ? 10.861 -8.858 -13.005 1.00 95.31 117 ALA A O 1
ATOM 926 N N . GLY A 1 118 ? 12.382 -8.499 -14.618 1.00 95.06 118 GLY A N 1
ATOM 927 C CA . GLY A 1 118 ? 12.817 -7.166 -14.185 1.00 95.06 118 GLY A CA 1
ATOM 928 C C . GLY A 1 118 ? 11.674 -6.220 -13.783 1.00 95.06 118 GLY A C 1
ATOM 929 O O . GLY A 1 118 ? 11.659 -5.763 -12.639 1.00 95.06 118 GLY A O 1
ATOM 930 N N . PRO A 1 119 ? 10.668 -5.968 -14.645 1.00 95.75 119 PRO A N 1
ATOM 931 C CA . PRO A 1 119 ? 9.525 -5.106 -14.321 1.00 95.75 119 PRO A CA 1
ATOM 932 C C . PRO A 1 119 ? 8.786 -5.509 -13.034 1.00 95.75 119 PRO A C 1
ATOM 934 O O . PRO A 1 119 ? 8.430 -4.661 -12.213 1.00 95.75 119 PRO A O 1
ATOM 937 N N . TYR A 1 120 ? 8.595 -6.811 -12.814 1.00 96.75 120 TYR A N 1
ATOM 938 C CA . TYR A 1 120 ? 7.914 -7.339 -11.630 1.00 96.75 120 TYR A CA 1
ATOM 939 C C . TYR A 1 120 ? 8.794 -7.270 -10.379 1.00 96.75 120 TYR A C 1
ATOM 941 O O . TYR A 1 120 ? 8.296 -6.980 -9.291 1.00 96.75 120 TYR A O 1
ATOM 949 N N . LEU A 1 121 ? 10.106 -7.468 -10.522 1.00 96.12 121 LEU A N 1
ATOM 950 C CA . LEU A 1 121 ? 11.060 -7.293 -9.427 1.00 96.12 121 LEU A CA 1
ATOM 951 C C . LEU A 1 121 ? 11.129 -5.831 -8.965 1.00 96.12 121 LEU A C 1
ATOM 953 O O . LEU A 1 121 ? 11.174 -5.589 -7.760 1.00 96.12 121 LEU A O 1
ATOM 957 N N . ILE A 1 122 ? 11.033 -4.859 -9.880 1.00 95.06 122 ILE A N 1
ATOM 958 C CA . ILE A 1 122 ? 10.885 -3.437 -9.526 1.00 95.06 122 ILE A CA 1
ATOM 959 C C . ILE A 1 122 ? 9.601 -3.212 -8.716 1.00 95.06 122 ILE A C 1
ATOM 961 O O . ILE A 1 122 ? 9.635 -2.531 -7.690 1.00 95.06 122 ILE A O 1
ATOM 965 N N . CYS A 1 123 ? 8.481 -3.824 -9.120 1.00 96.19 123 CYS A N 1
ATOM 966 C CA . CYS A 1 123 ? 7.223 -3.746 -8.370 1.00 96.19 123 CYS A CA 1
ATOM 967 C C . CYS A 1 123 ? 7.363 -4.317 -6.947 1.00 96.19 123 CYS A C 1
ATOM 969 O O . CYS A 1 123 ? 6.904 -3.703 -5.982 1.00 96.19 123 CYS A O 1
ATOM 971 N N . ILE A 1 124 ? 8.032 -5.466 -6.800 1.00 96.31 124 ILE A N 1
ATOM 972 C CA . ILE A 1 124 ? 8.297 -6.098 -5.498 1.00 96.31 124 ILE A CA 1
ATOM 973 C C . ILE A 1 124 ? 9.216 -5.226 -4.642 1.00 96.31 124 ILE A C 1
ATOM 975 O O . ILE A 1 124 ? 8.946 -5.048 -3.451 1.00 96.31 124 ILE A O 1
ATOM 979 N N . ALA A 1 125 ? 10.276 -4.662 -5.225 1.00 95.12 125 ALA A N 1
ATOM 980 C CA . ALA A 1 125 ? 11.203 -3.782 -4.522 1.00 95.12 125 ALA A CA 1
ATOM 981 C C . ALA A 1 125 ? 10.483 -2.527 -4.016 1.00 95.12 125 ALA A C 1
ATOM 983 O O . ALA A 1 125 ? 10.588 -2.195 -2.836 1.00 95.12 125 ALA A O 1
ATOM 984 N N . PHE A 1 126 ? 9.666 -1.891 -4.860 1.00 93.25 126 PHE A N 1
ATOM 985 C CA . PHE A 1 126 ? 8.851 -0.742 -4.469 1.00 93.25 126 PHE A CA 1
ATOM 986 C C . PHE A 1 126 ? 7.875 -1.084 -3.335 1.00 93.25 126 PHE A C 1
ATOM 988 O O . PHE A 1 126 ? 7.850 -0.402 -2.307 1.00 93.25 126 PHE A O 1
ATOM 995 N N . ALA A 1 127 ? 7.111 -2.173 -3.469 1.00 95.12 127 ALA A N 1
ATOM 996 C CA . ALA A 1 127 ? 6.190 -2.609 -2.422 1.00 95.12 127 ALA A CA 1
ATOM 997 C C . ALA A 1 127 ? 6.929 -2.916 -1.107 1.00 95.12 127 ALA A C 1
ATOM 999 O O . ALA A 1 127 ? 6.449 -2.568 -0.028 1.00 95.12 127 ALA A O 1
ATOM 1000 N N . SER A 1 128 ? 8.118 -3.517 -1.181 1.00 95.50 128 SER A N 1
ATOM 1001 C CA . SER A 1 128 ? 8.936 -3.849 -0.011 1.00 95.50 128 SER A CA 1
ATOM 1002 C C . SER A 1 128 ? 9.527 -2.615 0.666 1.00 95.50 128 SER A C 1
ATOM 1004 O O . SER A 1 128 ? 9.525 -2.545 1.897 1.00 95.50 128 SER A O 1
ATOM 1006 N N . ILE A 1 129 ? 9.959 -1.613 -0.104 1.00 94.38 129 ILE A N 1
ATOM 1007 C CA . ILE A 1 129 ? 10.368 -0.300 0.415 1.00 94.38 129 ILE A CA 1
ATOM 1008 C C . ILE A 1 129 ? 9.203 0.347 1.152 1.00 94.38 129 ILE A C 1
ATOM 1010 O O . ILE A 1 129 ? 9.354 0.751 2.304 1.00 94.38 129 ILE A O 1
ATOM 1014 N N . PHE A 1 130 ? 8.024 0.381 0.529 1.00 93.75 130 PHE A N 1
ATOM 1015 C CA . PHE A 1 130 ? 6.833 0.970 1.130 1.00 93.75 130 PHE A CA 1
ATOM 1016 C C . PHE A 1 130 ? 6.441 0.261 2.436 1.00 93.75 130 PHE A C 1
ATOM 1018 O O . PHE A 1 130 ? 6.227 0.906 3.463 1.00 93.75 130 PHE A O 1
ATOM 1025 N N . VAL A 1 131 ? 6.411 -1.076 2.446 1.00 95.69 131 VAL A N 1
ATOM 1026 C CA . VAL A 1 131 ? 6.129 -1.869 3.654 1.00 95.69 131 VAL A CA 1
ATOM 1027 C C . VAL A 1 131 ? 7.180 -1.630 4.739 1.00 95.69 131 VAL A C 1
ATOM 1029 O O . VAL A 1 131 ? 6.816 -1.499 5.911 1.00 95.69 131 VAL A O 1
ATOM 1032 N N . SER A 1 132 ? 8.459 -1.550 4.369 1.00 95.38 132 SER A N 1
ATOM 1033 C CA . SER A 1 132 ? 9.556 -1.314 5.311 1.00 95.38 132 SER A CA 1
ATOM 1034 C C . SER A 1 132 ? 9.469 0.078 5.931 1.00 95.38 132 SER A C 1
ATOM 1036 O O . SER A 1 132 ? 9.518 0.195 7.153 1.00 95.38 132 SER A O 1
ATOM 1038 N N . LEU A 1 133 ? 9.219 1.114 5.124 1.00 94.19 133 LEU A N 1
ATOM 1039 C CA . LEU A 1 133 ? 8.982 2.482 5.595 1.00 94.19 133 LEU A CA 1
ATOM 1040 C C . LEU A 1 133 ? 7.836 2.539 6.604 1.00 94.19 133 LEU A C 1
ATOM 1042 O O . LEU A 1 133 ? 8.021 3.025 7.719 1.00 94.19 133 LEU A O 1
ATOM 1046 N N . GLN A 1 134 ? 6.676 1.972 6.268 1.00 94.62 134 GLN A N 1
ATOM 1047 C CA . GLN A 1 134 ? 5.526 1.956 7.176 1.00 94.62 134 GLN A CA 1
ATOM 1048 C C . GLN A 1 134 ? 5.817 1.166 8.463 1.00 94.62 134 GLN A C 1
ATOM 1050 O O . GLN A 1 134 ? 5.365 1.540 9.547 1.00 94.62 134 GLN A O 1
ATOM 1055 N N . SER A 1 135 ? 6.601 0.091 8.364 1.00 94.44 135 SER A N 1
ATOM 1056 C CA . SER A 1 135 ? 6.992 -0.745 9.504 1.00 94.44 135 SER A CA 1
ATOM 1057 C C . SER A 1 135 ? 8.071 -0.116 10.388 1.00 94.44 135 SER A C 1
ATOM 1059 O O . SER A 1 135 ? 8.247 -0.572 11.514 1.00 94.44 135 SER A O 1
ATOM 1061 N N . MET A 1 136 ? 8.752 0.934 9.927 1.00 94.31 136 MET A N 1
ATOM 1062 C CA . MET A 1 136 ? 9.652 1.752 10.745 1.00 94.31 136 MET A CA 1
ATOM 1063 C C . MET A 1 136 ? 8.921 2.956 11.340 1.00 94.31 136 MET A C 1
ATOM 1065 O O . MET A 1 136 ? 8.878 3.117 12.559 1.00 94.31 136 MET A O 1
ATOM 1069 N N . VAL A 1 137 ? 8.281 3.758 10.483 1.00 94.44 137 VAL A N 1
ATOM 1070 C CA . VAL A 1 137 ? 7.660 5.036 10.857 1.00 94.44 137 VAL A CA 1
ATOM 1071 C C . VAL A 1 137 ? 6.556 4.838 11.887 1.00 94.44 137 VAL A C 1
ATOM 1073 O O . VAL A 1 137 ? 6.518 5.552 12.885 1.00 94.44 137 VAL A O 1
ATOM 1076 N N . HIS A 1 138 ? 5.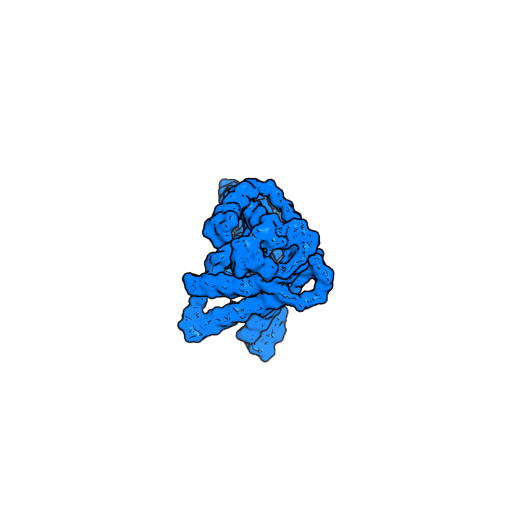677 3.851 11.701 1.00 94.12 138 HIS A N 1
ATOM 1077 C CA . HIS A 1 138 ? 4.549 3.667 12.612 1.00 94.12 138 HIS A CA 1
ATOM 1078 C C . HIS A 1 138 ? 4.978 3.246 14.027 1.00 94.12 138 HIS A C 1
ATOM 1080 O O . HIS A 1 138 ? 4.519 3.874 14.977 1.00 94.12 138 HIS A O 1
ATOM 1086 N N . PRO A 1 139 ? 5.841 2.227 14.234 1.00 94.88 139 PRO A N 1
ATOM 1087 C CA . PRO A 1 139 ? 6.417 1.952 15.550 1.00 94.88 139 PRO A CA 1
ATOM 1088 C C . PRO A 1 139 ? 7.139 3.142 16.178 1.00 94.88 139 PRO A C 1
ATOM 1090 O O . PRO A 1 139 ? 6.941 3.384 17.363 1.00 94.88 139 PRO A O 1
ATOM 1093 N N . MET A 1 140 ? 7.937 3.885 15.404 1.00 95.19 140 MET A N 1
ATOM 1094 C CA . MET A 1 140 ? 8.667 5.051 15.913 1.00 95.19 140 MET A CA 1
ATOM 1095 C C . MET A 1 140 ? 7.710 6.146 16.392 1.00 95.19 140 MET A C 1
ATOM 1097 O O . MET A 1 140 ? 7.831 6.603 17.527 1.00 95.19 140 MET A O 1
ATOM 1101 N N . ALA A 1 141 ? 6.723 6.507 15.568 1.00 94.31 141 ALA A N 1
ATOM 1102 C CA . ALA A 1 141 ? 5.691 7.475 15.924 1.00 94.31 141 ALA A CA 1
ATOM 1103 C C . ALA A 1 141 ? 4.892 7.010 17.149 1.00 94.31 141 ALA A C 1
ATOM 1105 O O . ALA A 1 141 ? 4.752 7.762 18.107 1.00 94.31 141 ALA A O 1
ATOM 1106 N N . ALA A 1 142 ? 4.465 5.743 17.176 1.00 94.25 142 ALA A N 1
ATOM 1107 C CA . ALA A 1 142 ? 3.733 5.178 18.304 1.00 94.25 142 ALA A CA 1
ATOM 1108 C C . ALA A 1 142 ? 4.521 5.253 19.610 1.00 94.25 142 ALA A C 1
ATOM 1110 O O . ALA A 1 142 ? 3.993 5.638 20.651 1.00 94.25 142 ALA A O 1
ATOM 1111 N N . SER A 1 143 ? 5.795 4.869 19.571 1.00 94.81 143 SER A N 1
ATOM 1112 C CA . SER A 1 143 ? 6.650 4.900 20.749 1.00 94.81 143 SER A CA 1
ATOM 1113 C C . SER A 1 143 ? 6.906 6.321 21.230 1.00 94.81 143 SER A C 1
ATOM 1115 O O . SER A 1 143 ? 6.866 6.541 22.437 1.00 94.81 143 SER A O 1
ATOM 1117 N N . LEU A 1 144 ? 7.084 7.280 20.319 1.00 94.69 144 LEU A N 1
ATOM 1118 C CA . LEU A 1 144 ? 7.193 8.697 20.659 1.00 94.69 144 LEU A CA 1
ATOM 1119 C C . LEU A 1 144 ? 5.905 9.209 21.325 1.00 94.69 144 LEU A C 1
ATOM 1121 O O . LEU A 1 144 ? 5.963 9.814 22.394 1.00 94.69 144 LEU A O 1
ATOM 1125 N N . SER A 1 145 ? 4.742 8.899 20.746 1.00 93.06 145 SER A N 1
ATOM 1126 C CA . SER A 1 145 ? 3.423 9.274 21.270 1.00 93.06 145 SER A CA 1
ATOM 1127 C C . SER A 1 145 ? 3.137 8.686 22.651 1.00 93.06 145 SER A C 1
ATOM 1129 O O . SER A 1 145 ? 2.670 9.393 23.542 1.00 93.06 145 SER A O 1
ATOM 1131 N N . ILE A 1 146 ? 3.463 7.414 22.873 1.00 93.62 146 ILE A N 1
ATOM 1132 C CA . ILE A 1 146 ? 3.237 6.752 24.165 1.00 93.62 146 ILE A CA 1
ATOM 1133 C C . ILE A 1 146 ? 4.237 7.239 25.220 1.00 93.62 146 ILE A C 1
ATOM 1135 O O . ILE A 1 146 ? 3.849 7.436 26.370 1.00 93.62 146 ILE A O 1
ATOM 1139 N N . ALA A 1 147 ? 5.511 7.424 24.854 1.00 92.88 147 ALA A N 1
ATOM 1140 C CA . ALA A 1 147 ? 6.562 7.792 25.801 1.00 92.88 147 ALA A CA 1
ATOM 1141 C C . ALA A 1 147 ? 6.518 9.272 26.204 1.00 92.88 147 ALA A C 1
ATOM 1143 O O . ALA A 1 147 ? 6.682 9.572 27.382 1.00 92.88 147 ALA A O 1
ATOM 1144 N N . LEU A 1 148 ? 6.301 10.185 25.249 1.00 91.94 148 LEU A N 1
ATOM 1145 C CA . LEU A 1 148 ? 6.364 11.631 25.499 1.00 91.94 148 LEU A CA 1
ATOM 1146 C C . LEU A 1 148 ? 4.992 12.261 25.746 1.00 91.94 148 LEU A C 1
ATOM 1148 O O . LEU A 1 148 ? 4.867 13.150 26.584 1.00 91.94 148 LEU A O 1
ATOM 1152 N N . PHE A 1 149 ? 3.958 11.802 25.037 1.00 90.00 149 PHE A N 1
ATOM 1153 C CA . PHE A 1 149 ? 2.631 12.431 25.059 1.00 90.00 149 PHE A CA 1
ATOM 1154 C C . PHE A 1 149 ? 1.603 11.649 25.892 1.00 90.00 149 PHE A C 1
ATOM 1156 O O . PHE A 1 149 ? 0.452 12.065 26.017 1.00 90.00 149 PHE A O 1
ATOM 1163 N N . GLY A 1 150 ? 2.012 10.530 26.501 1.00 88.06 150 GLY A N 1
ATOM 1164 C CA . GLY A 1 150 ? 1.158 9.725 27.375 1.00 88.06 150 GLY A CA 1
ATOM 1165 C C . GLY A 1 150 ? 0.023 9.001 26.647 1.00 88.06 150 GLY A C 1
ATOM 1166 O O . GLY A 1 150 ? -0.965 8.633 27.280 1.00 88.06 150 GLY A O 1
ATOM 1167 N N . ASP A 1 151 ? 0.148 8.791 25.335 1.00 92.44 151 ASP A N 1
ATOM 1168 C CA . ASP A 1 151 ? -0.869 8.111 24.533 1.00 92.44 151 ASP A CA 1
ATOM 1169 C C . ASP A 1 151 ? -1.021 6.622 24.918 1.00 92.44 151 ASP A C 1
ATOM 1171 O O . ASP A 1 151 ? -0.172 6.040 25.604 1.00 92.44 151 ASP A O 1
ATOM 1175 N N . LEU A 1 152 ? -2.113 5.979 24.502 1.00 93.19 152 LEU A N 1
ATOM 1176 C CA . LEU A 1 152 ? -2.423 4.591 24.850 1.00 93.19 152 LEU A CA 1
ATOM 1177 C C . LEU A 1 152 ? -1.876 3.597 23.807 1.00 93.19 152 LEU A C 1
ATOM 1179 O O . LEU A 1 152 ? -2.146 3.748 22.615 1.00 93.19 152 LEU A O 1
ATOM 1183 N N . PRO A 1 153 ? -1.205 2.502 24.222 1.00 93.50 153 PRO A N 1
ATOM 1184 C CA . PRO A 1 153 ? -0.790 1.420 23.321 1.00 93.50 153 PRO A CA 1
ATOM 1185 C C . PRO A 1 153 ? -1.906 0.835 22.434 1.00 93.50 153 PRO A C 1
ATOM 1187 O O . PRO A 1 153 ? -1.653 0.408 21.300 1.00 93.50 153 PRO A O 1
ATOM 1190 N N . SER A 1 154 ? -3.145 0.814 22.933 1.00 91.56 154 SER A N 1
ATOM 1191 C CA . SER A 1 154 ? -4.336 0.364 22.203 1.00 91.56 154 SER A CA 1
ATOM 1192 C C . SER A 1 154 ? -4.627 1.199 20.956 1.00 91.56 154 SER A C 1
ATOM 1194 O O . SER A 1 154 ? -5.015 0.638 19.933 1.00 91.56 154 SER A O 1
ATOM 1196 N N . ARG A 1 155 ? -4.362 2.511 20.998 1.00 91.00 155 ARG A N 1
ATOM 1197 C CA . ARG A 1 155 ? -4.594 3.458 19.891 1.00 91.00 155 ARG A CA 1
ATOM 1198 C C . ARG A 1 155 ? -3.618 3.292 18.726 1.00 91.00 155 ARG A C 1
ATOM 1200 O O . ARG A 1 155 ? -3.851 3.800 17.639 1.00 91.00 155 ARG A O 1
ATOM 1207 N N . TRP A 1 156 ? -2.557 2.513 18.917 1.00 91.38 156 TRP A N 1
ATOM 1208 C CA . TRP A 1 156 ? -1.569 2.194 17.883 1.00 91.38 156 TRP A CA 1
ATOM 1209 C C . TRP A 1 156 ? -1.678 0.745 17.396 1.00 91.38 156 TRP A C 1
ATOM 1211 O O . TRP A 1 156 ? -0.786 0.226 16.720 1.00 91.38 156 TRP A O 1
ATOM 1221 N N . SER A 1 157 ? -2.765 0.055 17.749 1.00 88.44 157 SER A N 1
ATOM 1222 C CA . SER A 1 157 ? -3.037 -1.325 17.352 1.00 88.44 157 SER A CA 1
ATOM 1223 C C . SER A 1 157 ? -4.411 -1.423 16.667 1.00 88.44 157 SER A C 1
ATOM 1225 O O . SER A 1 157 ? -5.357 -0.790 17.124 1.00 88.44 157 SER A O 1
ATOM 1227 N N . PRO A 1 158 ? -4.563 -2.203 15.578 1.00 89.38 158 PRO A N 1
ATOM 1228 C CA . PRO A 1 158 ? -3.544 -2.998 14.884 1.00 89.38 158 PRO A CA 1
ATOM 1229 C C . PRO A 1 158 ? -2.536 -2.128 14.114 1.00 89.38 158 PRO A C 1
ATOM 1231 O O . PRO A 1 158 ? -2.740 -0.928 13.965 1.00 89.38 158 PRO A O 1
ATOM 1234 N N . ARG A 1 159 ? -1.452 -2.725 13.601 1.00 89.38 159 ARG A N 1
ATOM 1235 C CA . ARG A 1 159 ? -0.477 -2.020 12.744 1.00 89.38 159 ARG A CA 1
ATOM 1236 C C . ARG A 1 159 ? -1.130 -1.540 11.445 1.00 89.38 159 ARG A C 1
ATOM 1238 O O . ARG A 1 159 ? -2.030 -2.203 10.934 1.00 89.38 159 ARG A O 1
ATOM 1245 N N . ILE A 1 160 ? -0.616 -0.445 10.885 1.00 91.44 160 ILE A N 1
ATOM 1246 C CA . ILE A 1 160 ? -1.059 0.069 9.578 1.00 91.44 160 ILE A CA 1
ATOM 1247 C C . ILE A 1 160 ? -0.753 -0.880 8.415 1.00 91.44 160 ILE A C 1
ATOM 1249 O O . ILE A 1 160 ? -1.476 -0.874 7.429 1.00 91.44 160 ILE A O 1
ATOM 1253 N N . THR A 1 161 ? 0.264 -1.731 8.542 1.00 92.38 161 THR A N 1
ATOM 1254 C CA . THR A 1 161 ? 0.600 -2.760 7.555 1.00 92.38 161 THR A CA 1
ATOM 1255 C C . THR A 1 161 ? 0.866 -4.072 8.291 1.00 92.38 161 THR A C 1
ATOM 1257 O O . THR A 1 161 ? 1.577 -4.092 9.300 1.00 92.38 161 THR A O 1
ATOM 1260 N N . ARG A 1 162 ? 0.254 -5.171 7.832 1.00 91.19 162 ARG A N 1
ATOM 1261 C CA . ARG A 1 162 ? 0.268 -6.483 8.509 1.00 91.19 162 ARG A CA 1
ATOM 1262 C C . ARG A 1 162 ? 0.656 -7.607 7.548 1.00 91.19 162 ARG A C 1
ATOM 1264 O O . ARG A 1 162 ? -0.211 -8.342 7.085 1.00 91.19 162 ARG A O 1
ATOM 1271 N N . SER A 1 163 ? 1.953 -7.742 7.268 1.00 92.06 163 SER A N 1
ATOM 1272 C CA . SER A 1 163 ? 2.514 -8.798 6.404 1.00 92.06 163 SER A CA 1
ATOM 1273 C C . SER A 1 163 ? 1.664 -9.038 5.143 1.00 92.06 163 SER A C 1
ATOM 1275 O O . SER A 1 163 ? 1.062 -10.106 5.007 1.00 92.06 163 SER A O 1
ATOM 1277 N N . PRO A 1 164 ? 1.537 -8.033 4.253 1.00 93.88 164 PRO A N 1
ATOM 1278 C CA . PRO A 1 164 ? 0.620 -8.086 3.112 1.00 93.88 164 PRO A CA 1
ATOM 1279 C C . PRO A 1 164 ? 0.921 -9.235 2.148 1.00 93.88 164 PRO A C 1
ATOM 1281 O O . PRO A 1 164 ? -0.002 -9.804 1.576 1.00 93.88 164 PRO A O 1
ATOM 1284 N N . PHE A 1 165 ? 2.179 -9.661 2.053 1.00 91.56 165 PHE A N 1
ATOM 1285 C CA . PHE A 1 165 ? 2.600 -10.797 1.229 1.00 91.56 165 PHE A CA 1
ATOM 1286 C C . PHE A 1 165 ? 2.086 -12.161 1.717 1.00 91.56 165 PHE A C 1
ATOM 1288 O O . PHE A 1 165 ? 2.208 -13.144 0.999 1.00 91.56 165 PHE A O 1
ATOM 1295 N N . LEU A 1 166 ? 1.506 -12.235 2.921 1.00 95.31 166 LEU A N 1
ATOM 1296 C CA . LEU A 1 166 ? 0.888 -13.448 3.475 1.00 95.31 166 LEU A CA 1
ATOM 1297 C C . LEU A 1 166 ? -0.640 -13.467 3.308 1.00 95.31 166 LEU A C 1
ATOM 1299 O O . LEU A 1 166 ? -1.315 -14.275 3.943 1.00 95.31 166 LEU A O 1
ATOM 1303 N N . SER A 1 167 ? -1.202 -12.546 2.522 1.00 96.50 167 SER A N 1
ATOM 1304 C CA . SER A 1 167 ? -2.644 -12.508 2.263 1.00 96.50 167 SER A CA 1
ATOM 1305 C C . SER A 1 167 ? -3.067 -13.742 1.477 1.00 96.50 167 SER A C 1
ATOM 1307 O O . SER A 1 167 ? -2.431 -14.088 0.486 1.00 96.50 167 SER A O 1
ATOM 1309 N N . THR A 1 168 ? -4.146 -14.391 1.909 1.00 96.88 168 THR A N 1
ATOM 1310 C CA . THR A 1 168 ? -4.697 -15.573 1.224 1.00 96.88 168 THR A CA 1
ATOM 1311 C C . THR A 1 168 ? -5.920 -15.251 0.367 1.00 96.88 168 THR A C 1
ATOM 1313 O O . THR A 1 168 ? -6.519 -16.154 -0.210 1.00 96.88 168 THR A O 1
ATOM 1316 N N . SER A 1 169 ? -6.292 -13.975 0.293 1.00 97.62 169 SER A N 1
ATOM 1317 C CA . SER A 1 169 ? -7.248 -13.425 -0.662 1.00 97.62 169 SER A CA 1
ATOM 1318 C C . SER A 1 169 ? -6.924 -11.953 -0.944 1.00 97.62 169 SER A C 1
ATOM 1320 O O . SER A 1 169 ? -6.353 -11.248 -0.100 1.00 97.62 169 SER A O 1
ATOM 1322 N N . THR A 1 170 ? -7.315 -11.462 -2.113 1.00 97.38 170 THR A N 1
ATOM 1323 C CA . THR A 1 170 ? -7.204 -10.058 -2.517 1.00 97.38 170 THR A CA 1
ATOM 1324 C C . THR A 1 170 ? -8.093 -9.179 -1.638 1.00 97.38 170 THR A C 1
ATOM 1326 O O . THR A 1 170 ? -7.689 -8.082 -1.243 1.00 97.38 170 THR A O 1
ATOM 1329 N N . ALA A 1 171 ? -9.265 -9.675 -1.222 1.00 96.25 171 ALA A N 1
ATOM 1330 C CA . ALA A 1 171 ? -10.081 -8.988 -0.226 1.00 96.25 171 ALA A CA 1
ATOM 1331 C C . ALA A 1 171 ? -9.342 -8.824 1.117 1.00 96.25 171 ALA A C 1
ATOM 1333 O O . ALA A 1 171 ? -9.379 -7.742 1.707 1.00 96.25 171 ALA A O 1
ATOM 1334 N N . GLU A 1 172 ? -8.643 -9.854 1.612 1.00 95.62 172 GLU A N 1
ATOM 1335 C CA . GLU A 1 172 ? -7.840 -9.778 2.844 1.00 95.62 172 GLU A CA 1
ATOM 1336 C C . GLU A 1 172 ? -6.660 -8.807 2.690 1.00 95.62 172 GLU A C 1
ATOM 1338 O O . GLU A 1 172 ? -6.397 -8.010 3.601 1.00 95.62 172 GLU A O 1
ATOM 1343 N N . PHE A 1 173 ? -5.992 -8.837 1.533 1.00 96.94 173 PHE A N 1
ATOM 1344 C CA . PHE A 1 173 ? -4.892 -7.935 1.202 1.00 96.94 173 PHE A CA 1
ATOM 1345 C C . PHE A 1 173 ? -5.311 -6.473 1.393 1.00 96.94 173 PHE A C 1
ATOM 1347 O O . PHE A 1 173 ? -4.751 -5.787 2.251 1.00 96.94 173 PHE A O 1
ATOM 1354 N N . TRP A 1 174 ? -6.350 -6.021 0.686 1.00 95.94 174 TRP A N 1
ATOM 1355 C CA . TRP A 1 174 ? -6.790 -4.622 0.710 1.00 95.94 174 TRP A CA 1
ATOM 1356 C C . TRP A 1 174 ? -7.496 -4.221 2.009 1.00 95.94 174 TRP A C 1
ATOM 1358 O O . TRP A 1 174 ? -7.276 -3.130 2.536 1.00 95.94 174 TRP A O 1
ATOM 1368 N N . SER A 1 175 ? -8.347 -5.090 2.560 1.00 91.69 175 SER A N 1
ATOM 1369 C CA . SER A 1 175 ? -9.201 -4.714 3.696 1.00 91.69 175 SER A CA 1
ATOM 1370 C C . SER A 1 175 ? -8.519 -4.812 5.058 1.00 91.69 175 SER A C 1
ATOM 1372 O O . SER A 1 175 ? -9.018 -4.220 6.016 1.00 91.69 175 SER A O 1
ATOM 1374 N N . LYS A 1 176 ? -7.416 -5.570 5.174 1.00 91.31 176 LYS A N 1
ATOM 1375 C CA . LYS A 1 176 ? -6.789 -5.858 6.473 1.00 91.31 176 LYS A CA 1
ATOM 1376 C C . LYS A 1 176 ? -5.283 -5.655 6.514 1.00 91.31 176 LYS A C 1
ATOM 1378 O O . LYS A 1 176 ? -4.781 -5.273 7.577 1.00 91.31 176 LYS A O 1
ATOM 1383 N N . ARG A 1 177 ? -4.548 -5.970 5.447 1.00 94.00 177 ARG A N 1
ATOM 1384 C CA . ARG A 1 177 ? -3.086 -6.137 5.536 1.00 94.00 177 ARG A CA 1
ATOM 1385 C C . ARG A 1 177 ? -2.285 -5.032 4.870 1.00 94.00 177 ARG A C 1
ATOM 1387 O O . ARG A 1 177 ? -1.233 -4.670 5.400 1.00 94.00 177 ARG A O 1
ATOM 1394 N N . TRP A 1 178 ? -2.775 -4.497 3.760 1.00 94.38 178 TRP A N 1
ATOM 1395 C CA . TRP A 1 178 ? -2.147 -3.420 3.009 1.00 94.38 178 TRP A CA 1
ATOM 1396 C C . TRP A 1 178 ? -2.597 -2.051 3.523 1.00 94.38 178 TRP A C 1
ATOM 1398 O O . TRP A 1 178 ? -3.790 -1.810 3.646 1.00 94.38 178 TRP A O 1
ATOM 1408 N N . HIS A 1 179 ? -1.645 -1.172 3.841 1.00 89.19 179 HIS A N 1
ATOM 1409 C CA . HIS A 1 179 ? -1.823 0.261 4.114 1.00 89.19 179 HIS A CA 1
ATOM 1410 C C . HIS A 1 179 ? -3.187 0.711 4.693 1.00 89.19 179 HIS A C 1
ATOM 1412 O O . HIS A 1 179 ? -3.989 1.387 4.056 1.00 89.19 179 HIS A O 1
ATOM 1418 N N . GLN A 1 180 ? -3.434 0.389 5.958 1.00 92.12 180 GLN A N 1
ATOM 1419 C CA . GLN A 1 180 ? -4.694 0.653 6.663 1.00 92.12 180 GLN A CA 1
ATOM 1420 C C . GLN A 1 180 ? -4.828 2.087 7.204 1.00 92.12 180 GLN A C 1
ATOM 1422 O O . GLN A 1 180 ? -5.710 2.352 8.019 1.00 92.12 180 GLN A O 1
ATOM 1427 N N . MET A 1 181 ? -3.945 3.007 6.806 1.00 91.38 181 MET A N 1
ATOM 1428 C CA . MET A 1 181 ? -3.945 4.386 7.305 1.00 91.38 181 MET A CA 1
ATOM 1429 C C . MET A 1 181 ? -5.128 5.189 6.756 1.00 91.38 181 MET A C 1
ATOM 1431 O O . MET A 1 181 ? -5.832 5.817 7.532 1.00 91.38 181 MET A O 1
ATOM 1435 N N . LEU A 1 182 ? -5.382 5.105 5.447 1.00 91.38 182 LEU A N 1
ATOM 1436 C CA . LEU A 1 182 ? -6.423 5.877 4.750 1.00 91.38 182 LEU A CA 1
ATOM 1437 C C . LEU A 1 182 ? -7.756 5.128 4.620 1.00 91.38 182 LEU A C 1
ATOM 1439 O O . LEU A 1 182 ? -8.651 5.551 3.891 1.00 91.38 182 LEU A O 1
ATOM 1443 N N . ARG A 1 183 ? -7.911 3.998 5.322 1.00 91.81 183 ARG A N 1
ATOM 1444 C CA . ARG A 1 183 ? -9.106 3.156 5.200 1.00 91.81 183 ARG A CA 1
ATOM 1445 C C . ARG A 1 183 ? -10.383 3.930 5.521 1.00 91.81 183 ARG A C 1
ATOM 1447 O O . ARG A 1 183 ? -11.344 3.826 4.769 1.00 91.81 183 ARG A O 1
ATOM 1454 N N . VAL A 1 184 ? -10.399 4.688 6.618 1.00 92.06 184 VAL A N 1
ATOM 1455 C CA . VAL A 1 184 ? -11.582 5.471 7.010 1.00 92.06 184 VAL A CA 1
ATOM 1456 C C . VAL A 1 184 ? -11.870 6.544 5.967 1.00 92.06 184 VAL A C 1
ATOM 1458 O O . VAL A 1 184 ? -13.003 6.637 5.520 1.00 92.06 184 VAL A O 1
ATOM 1461 N N . THR A 1 185 ? -10.850 7.258 5.484 1.00 92.19 185 THR A N 1
ATOM 1462 C CA . THR A 1 185 ? -10.986 8.250 4.406 1.00 92.19 185 THR A CA 1
ATOM 1463 C C . THR A 1 185 ? -11.659 7.662 3.166 1.00 92.19 185 THR A C 1
ATOM 1465 O O . THR A 1 185 ? -12.631 8.228 2.667 1.00 92.19 185 THR A O 1
ATOM 1468 N N . PHE A 1 186 ? -11.205 6.497 2.695 1.00 94.12 186 PHE A N 1
ATOM 1469 C CA . PHE A 1 186 ? -11.805 5.852 1.526 1.00 94.12 186 PHE A CA 1
ATOM 1470 C C . PHE A 1 186 ? -13.238 5.373 1.784 1.00 94.12 186 PHE A C 1
ATOM 1472 O O . PHE A 1 186 ? -14.079 5.467 0.893 1.00 94.12 186 PHE A O 1
ATOM 1479 N N . MET A 1 187 ? -13.547 4.910 2.998 1.00 93.19 187 MET A N 1
ATOM 1480 C CA . MET A 1 187 ? -14.918 4.542 3.357 1.00 93.19 187 MET A CA 1
ATOM 1481 C C . MET A 1 187 ? -15.835 5.773 3.403 1.00 93.19 187 MET A C 1
ATOM 1483 O O . MET A 1 187 ? -16.927 5.740 2.844 1.00 93.19 187 MET A O 1
ATOM 1487 N N . THR A 1 188 ? -15.380 6.864 4.018 1.00 93.12 188 THR A N 1
ATOM 1488 C CA . THR A 1 188 ? -16.130 8.119 4.174 1.00 93.12 188 THR A CA 1
ATOM 1489 C C . THR A 1 188 ? -16.416 8.801 2.846 1.00 93.12 188 THR A C 1
ATOM 1491 O O . THR A 1 188 ? -17.533 9.258 2.638 1.00 93.12 188 THR A O 1
ATOM 1494 N N . VAL A 1 189 ? -15.437 8.858 1.942 1.00 94.88 189 VAL A N 1
ATOM 1495 C CA . VAL A 1 189 ? -15.575 9.607 0.682 1.00 94.88 189 VAL A CA 1
ATOM 1496 C C . VAL A 1 189 ? -16.025 8.714 -0.477 1.00 94.88 189 VAL A C 1
ATOM 1498 O O . VAL A 1 189 ? -16.748 9.170 -1.355 1.00 94.88 189 VAL A O 1
ATOM 1501 N N . GLY A 1 190 ? -15.619 7.442 -0.493 1.00 95.31 190 GLY A N 1
ATOM 1502 C CA . GLY A 1 190 ? -15.880 6.532 -1.612 1.00 95.31 190 GLY A CA 1
ATOM 1503 C C . GLY A 1 190 ? -16.973 5.496 -1.352 1.00 95.31 190 GLY A C 1
ATOM 1504 O O . GLY A 1 190 ? -17.771 5.223 -2.244 1.00 95.31 190 GLY A O 1
ATOM 1505 N N . TYR A 1 191 ? -17.026 4.906 -0.154 1.00 96.31 191 TYR A N 1
ATOM 1506 C CA . TYR A 1 191 ? -17.940 3.791 0.123 1.00 96.31 191 TYR A CA 1
ATOM 1507 C C . TYR A 1 191 ? -19.341 4.254 0.537 1.00 96.31 191 TYR A C 1
ATOM 1509 O O . TYR A 1 191 ? -20.322 3.956 -0.145 1.00 96.31 191 TYR A O 1
ATOM 1517 N N . TRP A 1 192 ? -19.457 4.945 1.676 1.00 95.62 192 TRP A N 1
ATOM 1518 C CA . TRP A 1 192 ? -20.756 5.250 2.284 1.00 95.62 192 TRP A CA 1
ATOM 1519 C C . TRP A 1 192 ? -21.640 6.135 1.398 1.00 95.62 192 TRP A C 1
ATOM 1521 O O . TRP A 1 192 ? -22.790 5.748 1.200 1.00 95.62 192 TRP A O 1
ATOM 1531 N N . PRO A 1 193 ? -21.137 7.222 0.772 1.00 96.75 193 PRO A N 1
ATOM 1532 C CA . PRO A 1 193 ? -21.973 8.068 -0.079 1.00 96.75 193 PRO A CA 1
ATOM 1533 C C . PRO A 1 193 ? -22.566 7.302 -1.268 1.00 96.75 193 PRO A C 1
ATOM 1535 O O . PRO A 1 193 ? -23.753 7.417 -1.560 1.00 96.75 193 PRO A O 1
ATOM 1538 N N . VAL A 1 194 ? -21.756 6.462 -1.923 1.00 97.12 194 VAL A N 1
ATOM 1539 C CA . VAL A 1 194 ? -22.192 5.653 -3.071 1.00 97.12 194 VAL A CA 1
ATOM 1540 C C . VAL A 1 194 ? -23.199 4.589 -2.641 1.00 97.12 194 VAL A C 1
ATOM 1542 O O . VAL A 1 194 ? -24.217 4.393 -3.307 1.00 97.12 194 VAL A O 1
ATOM 1545 N N . ARG A 1 195 ? -22.944 3.910 -1.515 1.00 97.25 195 ARG A N 1
ATOM 1546 C CA . ARG A 1 195 ? -23.871 2.912 -0.973 1.00 97.25 195 ARG A CA 1
ATOM 1547 C C . ARG A 1 195 ? -25.215 3.548 -0.636 1.00 97.25 195 ARG A C 1
ATOM 1549 O O . ARG A 1 195 ? -26.239 3.012 -1.044 1.00 97.25 195 ARG A O 1
ATOM 1556 N N . ASP A 1 196 ? -25.212 4.649 0.107 1.00 96.69 196 ASP A N 1
ATOM 1557 C CA . ASP A 1 196 ? -26.428 5.261 0.647 1.00 96.69 196 ASP A CA 1
ATOM 1558 C C . ASP A 1 196 ? -27.296 5.854 -0.471 1.00 96.69 196 ASP A C 1
ATOM 1560 O O . ASP A 1 196 ? -28.520 5.755 -0.413 1.00 96.69 196 ASP A O 1
ATOM 1564 N N . LEU A 1 197 ? -26.666 6.356 -1.540 1.00 96.94 197 LEU A N 1
ATOM 1565 C CA . LEU A 1 197 ? -27.350 6.804 -2.752 1.00 96.94 197 LEU A CA 1
ATOM 1566 C C . LEU A 1 197 ? -28.003 5.647 -3.528 1.00 96.94 197 LEU A C 1
ATOM 1568 O O . LEU A 1 197 ? -29.139 5.765 -3.980 1.00 96.94 197 LEU A O 1
ATOM 1572 N N . LEU A 1 198 ? -27.294 4.527 -3.707 1.00 96.94 198 LEU A N 1
ATOM 1573 C CA . LEU A 1 198 ? -27.745 3.435 -4.581 1.00 96.94 198 LEU A CA 1
ATOM 1574 C C . LEU A 1 198 ? -28.588 2.373 -3.872 1.00 96.94 198 LEU A C 1
ATOM 1576 O O . LEU A 1 198 ? -29.354 1.669 -4.529 1.00 96.94 198 LEU A O 1
ATOM 1580 N N . GLN A 1 199 ? -28.470 2.237 -2.552 1.00 96.44 199 GLN A N 1
ATOM 1581 C CA . GLN A 1 199 ? -29.210 1.250 -1.768 1.00 96.44 199 GLN A CA 1
ATOM 1582 C C . GLN A 1 199 ? -30.737 1.332 -1.952 1.00 96.44 199 GLN A C 1
ATOM 1584 O O . GLN A 1 199 ? -31.325 0.267 -2.164 1.00 96.44 199 GLN A O 1
ATOM 1589 N N . PRO A 1 200 ? -31.392 2.513 -1.908 1.00 96.19 200 PRO A N 1
ATOM 1590 C CA . PRO A 1 200 ? -32.837 2.599 -2.126 1.00 96.19 200 PRO A CA 1
ATOM 1591 C C . PRO A 1 200 ? -33.259 2.334 -3.581 1.00 96.19 200 PRO A C 1
ATOM 1593 O O . PRO A 1 200 ? -34.409 1.980 -3.812 1.00 96.19 200 PRO A O 1
ATOM 1596 N N . ILE A 1 201 ? -32.350 2.478 -4.552 1.00 95.75 201 ILE A N 1
ATOM 1597 C CA . ILE A 1 201 ? -32.664 2.417 -5.991 1.00 95.75 201 ILE A CA 1
ATOM 1598 C C . ILE A 1 201 ? -32.420 1.015 -6.563 1.00 95.75 201 ILE A C 1
ATOM 1600 O O . ILE A 1 201 ? -33.252 0.468 -7.279 1.00 95.75 201 ILE A O 1
ATOM 1604 N N . ALA A 1 202 ? -31.264 0.428 -6.256 1.00 94.12 202 ALA A N 1
ATOM 1605 C CA . ALA A 1 202 ? -30.760 -0.794 -6.886 1.00 94.12 202 ALA A CA 1
ATOM 1606 C C . ALA A 1 202 ? -30.606 -1.969 -5.900 1.00 94.12 202 ALA A C 1
ATOM 1608 O O . ALA A 1 202 ? -30.112 -3.043 -6.251 1.00 94.12 202 ALA A O 1
ATOM 1609 N N . GLY A 1 203 ? -31.016 -1.772 -4.645 1.00 95.81 203 GLY A N 1
ATOM 1610 C CA . GLY A 1 203 ? -30.932 -2.771 -3.590 1.00 95.81 203 GLY A CA 1
ATOM 1611 C C . GLY A 1 203 ? -29.534 -2.921 -2.981 1.00 95.81 203 GLY A C 1
ATOM 1612 O O . GLY A 1 203 ? -28.509 -2.463 -3.490 1.00 95.81 203 GLY A O 1
ATOM 1613 N N . ARG A 1 204 ? -29.485 -3.612 -1.836 1.00 95.06 204 ARG A N 1
ATOM 1614 C CA . ARG A 1 204 ? -28.296 -3.684 -0.969 1.00 95.06 204 ARG A CA 1
ATOM 1615 C C . ARG A 1 204 ? -27.068 -4.308 -1.641 1.00 95.06 204 ARG A C 1
ATOM 1617 O O . ARG A 1 204 ? -25.950 -3.860 -1.399 1.00 95.06 204 ARG A O 1
ATOM 1624 N N . ARG A 1 205 ? -27.250 -5.364 -2.442 1.00 94.44 205 ARG A N 1
ATOM 1625 C CA . ARG A 1 205 ? -26.129 -6.101 -3.055 1.00 94.44 205 ARG A CA 1
ATOM 1626 C C . ARG A 1 205 ? -25.405 -5.242 -4.088 1.00 94.44 205 ARG A C 1
ATOM 1628 O O . ARG A 1 205 ? -24.191 -5.091 -3.990 1.00 94.44 205 ARG A O 1
ATOM 1635 N N . PHE A 1 206 ? -26.152 -4.650 -5.018 1.00 96.31 206 PHE A N 1
ATOM 1636 C CA . PHE A 1 206 ? -25.588 -3.781 -6.046 1.00 96.31 206 PHE A CA 1
ATOM 1637 C C . PHE A 1 206 ? -24.954 -2.529 -5.434 1.00 96.31 206 PHE A C 1
ATOM 1639 O O . PHE A 1 206 ? -23.814 -2.208 -5.755 1.00 96.31 206 PHE A O 1
ATOM 1646 N N . ALA A 1 207 ? -25.635 -1.886 -4.479 1.00 96.81 207 ALA A N 1
ATOM 1647 C CA . ALA A 1 207 ? -25.107 -0.710 -3.791 1.00 96.81 207 ALA A CA 1
ATOM 1648 C C . ALA A 1 207 ? -23.760 -0.978 -3.100 1.00 96.81 207 ALA A C 1
ATOM 1650 O O . ALA A 1 207 ? -22.848 -0.163 -3.198 1.00 96.81 207 ALA A O 1
ATOM 1651 N N . ASN A 1 208 ? -23.592 -2.142 -2.459 1.00 96.12 208 ASN A N 1
ATOM 1652 C CA . ASN A 1 208 ? -22.308 -2.526 -1.866 1.00 96.12 208 ASN A CA 1
ATOM 1653 C C . ASN A 1 208 ? -21.213 -2.742 -2.922 1.00 96.12 208 ASN A C 1
ATOM 1655 O O . ASN A 1 208 ? -20.079 -2.328 -2.704 1.00 96.12 208 ASN A O 1
ATOM 1659 N N . MET A 1 209 ? -21.523 -3.376 -4.059 1.00 97.00 209 MET A N 1
ATOM 1660 C CA . MET A 1 209 ? -20.545 -3.561 -5.140 1.00 97.00 209 MET A CA 1
ATOM 1661 C C . MET A 1 209 ? -20.112 -2.213 -5.727 1.00 97.00 209 MET A C 1
ATOM 1663 O O . MET A 1 209 ? -18.917 -1.946 -5.836 1.00 97.00 209 MET A O 1
ATOM 1667 N N . ALA A 1 210 ? -21.067 -1.327 -6.014 1.00 97.50 210 ALA A N 1
ATOM 1668 C CA . ALA A 1 210 ? -20.786 0.024 -6.489 1.00 97.50 210 ALA A CA 1
ATOM 1669 C C . ALA A 1 210 ? -19.961 0.838 -5.475 1.00 97.50 210 ALA A C 1
ATOM 1671 O O . ALA A 1 210 ? -19.011 1.519 -5.857 1.00 97.50 210 ALA A O 1
ATOM 1672 N N . ALA A 1 211 ? -20.253 0.715 -4.179 1.00 97.38 211 ALA A N 1
ATOM 1673 C CA . ALA A 1 211 ? -19.494 1.363 -3.111 1.00 97.38 211 ALA A CA 1
ATOM 1674 C C . ALA A 1 211 ? -18.044 0.859 -3.002 1.00 97.38 211 ALA A C 1
ATOM 1676 O O . ALA A 1 211 ? -17.126 1.650 -2.766 1.00 97.38 211 ALA A O 1
ATOM 1677 N N . ILE A 1 212 ? -17.802 -0.440 -3.225 1.00 97.50 212 ILE A N 1
ATOM 1678 C CA . ILE A 1 212 ? -16.439 -0.985 -3.335 1.00 97.50 212 ILE A CA 1
ATOM 1679 C C . ILE A 1 212 ? -15.715 -0.323 -4.514 1.00 97.50 212 ILE A C 1
ATOM 1681 O O . ILE A 1 212 ? -14.599 0.162 -4.336 1.00 97.50 212 ILE A O 1
ATOM 1685 N N . CYS A 1 213 ? -16.352 -0.223 -5.685 1.00 98.06 213 CYS A N 1
ATOM 1686 C CA . CYS A 1 213 ? -15.768 0.475 -6.835 1.00 98.06 213 CYS A CA 1
ATOM 1687 C C . CYS A 1 213 ? -15.459 1.949 -6.526 1.00 98.06 213 CYS A C 1
ATOM 1689 O O . CYS A 1 213 ? -14.359 2.411 -6.820 1.00 98.06 213 CYS A O 1
ATOM 1691 N N . GLY A 1 214 ? -16.377 2.668 -5.869 1.00 97.62 214 GLY A N 1
ATOM 1692 C CA . GLY A 1 214 ? -16.174 4.060 -5.450 1.00 97.62 214 GLY A CA 1
ATOM 1693 C C . GLY A 1 214 ? -14.982 4.233 -4.504 1.00 97.62 214 GLY A C 1
ATOM 1694 O O . GLY A 1 214 ? -14.183 5.152 -4.664 1.00 97.62 214 GLY A O 1
ATOM 1695 N N . THR A 1 215 ? -14.793 3.294 -3.573 1.00 97.06 215 THR A N 1
ATOM 1696 C CA . THR A 1 215 ? -13.646 3.269 -2.645 1.00 97.06 215 THR A CA 1
ATOM 1697 C C . THR A 1 215 ? -12.315 3.212 -3.400 1.00 97.06 215 THR A C 1
ATOM 1699 O O . THR A 1 215 ? -11.397 3.983 -3.117 1.00 97.06 215 THR A O 1
ATOM 1702 N N . PHE A 1 216 ? -12.211 2.318 -4.386 1.00 97.50 216 PHE A N 1
ATOM 1703 C CA . PHE A 1 216 ? -11.001 2.166 -5.192 1.00 97.50 216 PHE A CA 1
ATOM 1704 C C . PHE A 1 216 ? -10.803 3.308 -6.191 1.00 97.50 216 PHE A C 1
ATOM 1706 O O . PHE A 1 216 ? -9.665 3.707 -6.415 1.00 97.50 216 PHE A O 1
ATOM 1713 N N . LEU A 1 217 ? -11.877 3.891 -6.729 1.00 97.38 217 LEU A N 1
ATOM 1714 C CA . LEU A 1 217 ? -11.788 5.078 -7.579 1.00 97.38 217 LEU A CA 1
ATOM 1715 C C . LEU A 1 217 ? -11.184 6.267 -6.818 1.00 97.38 217 LEU A C 1
ATOM 1717 O O . LEU A 1 217 ? -10.240 6.886 -7.303 1.00 97.38 217 LEU A O 1
ATOM 1721 N N . VAL A 1 218 ? -11.667 6.545 -5.601 1.00 96.81 218 VAL A N 1
ATOM 1722 C CA . VAL A 1 218 ? -11.092 7.594 -4.738 1.00 96.81 218 VAL A CA 1
ATOM 1723 C C . VAL A 1 218 ? -9.626 7.290 -4.412 1.00 96.81 218 VAL A C 1
ATOM 1725 O O . VAL A 1 218 ? -8.792 8.195 -4.411 1.00 96.81 218 VAL A O 1
ATOM 1728 N N . SER A 1 219 ? -9.284 6.015 -4.194 1.00 95.94 219 SER A N 1
ATOM 1729 C CA . SER A 1 219 ? -7.889 5.594 -4.025 1.00 95.94 219 SER A CA 1
ATOM 1730 C C . SER A 1 219 ? -7.038 5.910 -5.258 1.00 95.94 219 SER A C 1
ATOM 1732 O O . SER A 1 219 ? -5.968 6.501 -5.115 1.00 95.94 219 SER A O 1
ATOM 1734 N N . GLY A 1 220 ? -7.536 5.601 -6.458 1.00 96.00 220 GLY A N 1
ATOM 1735 C CA . GLY A 1 220 ? -6.886 5.926 -7.727 1.00 96.00 220 GLY A CA 1
ATOM 1736 C C . GLY A 1 220 ? -6.653 7.423 -7.904 1.00 96.00 220 GLY A C 1
ATOM 1737 O O . GLY A 1 220 ? -5.532 7.824 -8.195 1.00 96.00 220 GLY A O 1
ATOM 1738 N N . ILE A 1 221 ? -7.660 8.255 -7.616 1.00 95.12 221 ILE A N 1
ATOM 1739 C CA . ILE A 1 221 ? -7.546 9.721 -7.681 1.00 95.12 221 ILE A CA 1
ATOM 1740 C C . ILE A 1 221 ? -6.430 10.233 -6.763 1.00 95.12 221 ILE A C 1
ATOM 1742 O O . ILE A 1 221 ? -5.610 11.040 -7.189 1.00 95.12 221 ILE A O 1
ATOM 1746 N N . ILE A 1 222 ? -6.349 9.750 -5.518 1.00 93.94 222 ILE A N 1
ATOM 1747 C CA . ILE A 1 222 ? -5.285 10.170 -4.591 1.00 93.94 222 ILE A CA 1
ATOM 1748 C C . ILE A 1 222 ? -3.895 9.795 -5.128 1.00 93.94 222 ILE A C 1
ATOM 1750 O O . ILE A 1 222 ? -2.953 10.578 -4.999 1.00 93.94 222 ILE A O 1
ATOM 1754 N N . HIS A 1 223 ? -3.756 8.631 -5.764 1.00 93.75 223 HIS A N 1
ATOM 1755 C CA . HIS A 1 223 ? -2.484 8.218 -6.361 1.00 93.75 223 HIS A CA 1
ATOM 1756 C C . HIS A 1 223 ? -2.158 8.994 -7.648 1.00 93.75 223 HIS A C 1
ATOM 1758 O O . HIS A 1 223 ? -0.989 9.293 -7.887 1.00 93.75 223 HIS A O 1
ATOM 1764 N N . GLU A 1 224 ? -3.160 9.414 -8.427 1.00 93.25 224 GLU A N 1
ATOM 1765 C CA . GLU A 1 224 ? -2.954 10.360 -9.532 1.00 93.25 224 GLU A CA 1
ATOM 1766 C C . GLU A 1 224 ? -2.453 11.710 -9.035 1.00 93.25 224 GLU A C 1
ATOM 1768 O O . GLU A 1 224 ? -1.540 12.261 -9.634 1.00 93.25 224 GLU A O 1
ATOM 1773 N N . LEU A 1 225 ? -2.972 12.234 -7.919 1.00 91.56 225 LEU A N 1
ATOM 1774 C CA . LEU A 1 225 ? -2.444 13.474 -7.336 1.00 91.56 225 LEU A CA 1
ATOM 1775 C C . LEU A 1 225 ? -0.962 13.327 -6.956 1.00 91.56 225 LEU A C 1
ATOM 1777 O O . LEU A 1 225 ? -0.169 14.240 -7.187 1.00 91.56 225 LEU A O 1
ATOM 1781 N N . GLY A 1 226 ? -0.571 12.154 -6.448 1.00 88.19 226 GLY A N 1
ATOM 1782 C CA . GLY A 1 226 ? 0.834 11.801 -6.240 1.00 88.19 226 GLY A CA 1
ATOM 1783 C C . GLY A 1 226 ? 1.638 11.783 -7.544 1.00 88.19 226 GLY A C 1
ATOM 1784 O O . GLY A 1 226 ? 2.728 12.350 -7.594 1.00 88.19 226 GLY A O 1
ATOM 1785 N N . ARG A 1 227 ? 1.095 11.188 -8.616 1.00 89.25 227 ARG A N 1
ATOM 1786 C CA . ARG A 1 227 ? 1.711 11.196 -9.955 1.00 89.25 227 ARG A CA 1
ATOM 1787 C C . ARG A 1 227 ? 1.862 12.614 -10.505 1.00 89.25 227 ARG A C 1
ATOM 1789 O O . ARG A 1 227 ? 2.919 12.927 -11.040 1.00 89.25 227 ARG A O 1
ATOM 1796 N N . VAL A 1 228 ? 0.852 13.472 -10.353 1.00 89.44 228 VAL A N 1
ATOM 1797 C CA . VAL A 1 228 ? 0.844 14.860 -10.850 1.00 89.44 228 VAL A CA 1
ATOM 1798 C C . VAL A 1 228 ? 1.981 15.683 -10.245 1.00 89.44 228 VAL A C 1
ATOM 1800 O O . VAL A 1 228 ? 2.547 16.536 -10.925 1.00 89.44 228 VAL A O 1
ATOM 1803 N N . ALA A 1 229 ? 2.369 15.391 -8.999 1.00 85.56 229 ALA A N 1
ATOM 1804 C CA . ALA A 1 229 ? 3.529 16.017 -8.366 1.00 85.56 229 ALA A CA 1
ATOM 1805 C C . ALA A 1 229 ? 4.872 15.634 -9.026 1.00 85.56 229 ALA A C 1
ATOM 1807 O O . ALA A 1 229 ? 5.857 16.347 -8.851 1.00 85.56 229 ALA A O 1
ATOM 1808 N N . MET A 1 230 ? 4.922 14.526 -9.775 1.00 85.12 230 MET A N 1
ATOM 1809 C CA . MET A 1 230 ? 6.103 14.062 -10.517 1.00 85.12 230 MET A CA 1
ATOM 1810 C C . MET A 1 230 ? 6.032 14.460 -11.996 1.00 85.12 230 MET A C 1
ATOM 1812 O O . MET A 1 230 ? 7.015 14.915 -12.572 1.00 85.12 230 MET A O 1
ATOM 1816 N N . VAL A 1 231 ? 4.859 14.289 -12.608 1.00 84.44 231 VAL A N 1
ATOM 1817 C CA . VAL A 1 231 ? 4.579 14.585 -14.016 1.00 84.44 231 VAL A CA 1
ATOM 1818 C C . VAL A 1 231 ? 3.338 15.469 -14.079 1.00 84.44 231 VAL A C 1
ATOM 1820 O O . VAL A 1 231 ? 2.230 14.947 -13.921 1.00 84.44 231 VAL A O 1
ATOM 1823 N N . PRO A 1 232 ? 3.489 16.786 -14.313 1.00 83.94 232 PRO A N 1
ATOM 1824 C CA . PRO A 1 232 ? 2.358 17.702 -14.378 1.00 83.94 232 PRO A CA 1
ATOM 1825 C C . PRO A 1 232 ? 1.306 17.257 -15.402 1.00 83.94 232 PRO A C 1
ATOM 1827 O O . PRO A 1 232 ? 1.640 16.871 -16.521 1.00 83.94 232 PRO A O 1
ATOM 1830 N N . GLY A 1 233 ? 0.029 17.340 -15.020 1.00 84.75 233 GLY A N 1
ATOM 1831 C CA . GLY A 1 233 ? -1.112 17.000 -15.876 1.00 84.75 233 GLY A CA 1
ATOM 1832 C C . GLY A 1 233 ? -2.079 16.028 -15.203 1.00 84.75 233 GLY A C 1
ATOM 1833 O O . GLY A 1 233 ? -1.799 14.831 -15.085 1.00 84.75 233 GLY A O 1
ATOM 1834 N N . LEU A 1 234 ? -3.235 16.547 -14.778 1.00 84.25 234 LEU A N 1
ATOM 1835 C CA . LEU A 1 234 ? -4.305 15.733 -14.208 1.00 84.25 234 LEU A CA 1
ATOM 1836 C C . LEU A 1 234 ? -4.978 14.924 -15.322 1.00 84.25 234 LEU A C 1
ATOM 1838 O O . LEU A 1 234 ? -5.594 15.486 -16.224 1.00 84.25 234 LEU A O 1
ATOM 1842 N N . ALA A 1 235 ? -4.856 13.606 -15.244 1.00 86.44 235 ALA A N 1
ATOM 1843 C CA . ALA A 1 235 ? -5.491 12.665 -16.154 1.00 86.44 235 ALA A CA 1
ATOM 1844 C C . ALA A 1 235 ? -5.718 11.343 -15.421 1.00 86.44 235 ALA A C 1
ATOM 1846 O O . ALA A 1 235 ? -4.965 11.013 -14.505 1.00 86.44 235 ALA A O 1
ATOM 1847 N N . PHE A 1 236 ? -6.725 10.579 -15.843 1.00 90.00 236 PHE A N 1
ATOM 1848 C CA . PHE A 1 236 ? -6.835 9.177 -15.452 1.00 90.00 236 PHE A CA 1
ATOM 1849 C C . PHE A 1 236 ? -5.876 8.355 -16.306 1.00 90.00 236 PHE A C 1
ATOM 1851 O O . PHE A 1 236 ? -6.003 8.318 -17.528 1.00 90.00 236 PHE A O 1
ATOM 1858 N N . THR A 1 237 ? -4.897 7.734 -15.656 1.00 92.88 237 THR A N 1
ATOM 1859 C CA . THR A 1 237 ? -3.833 6.963 -16.305 1.00 92.88 237 THR A CA 1
ATOM 1860 C C . THR A 1 237 ? -3.839 5.509 -15.838 1.00 92.88 237 THR A C 1
ATOM 1862 O O . THR A 1 237 ? -4.740 5.075 -15.112 1.00 92.88 237 THR A O 1
ATOM 1865 N N . ASP A 1 238 ? -2.796 4.762 -16.205 1.00 92.75 238 ASP A N 1
ATOM 1866 C CA . ASP A 1 238 ? -2.531 3.407 -15.715 1.00 92.75 238 ASP A CA 1
ATOM 1867 C C . ASP A 1 238 ? -2.517 3.330 -14.177 1.00 92.75 238 ASP A C 1
ATOM 1869 O O . ASP A 1 238 ? -2.903 2.313 -13.600 1.00 92.75 238 ASP A O 1
ATOM 1873 N N . VAL A 1 239 ? -2.159 4.426 -13.494 1.00 94.50 239 VAL A N 1
ATOM 1874 C CA . VAL A 1 239 ? -2.239 4.524 -12.029 1.00 94.50 239 VAL A CA 1
ATOM 1875 C C . VAL A 1 239 ? -3.684 4.389 -11.558 1.00 94.50 239 VAL A C 1
ATOM 1877 O O . VAL A 1 239 ? -3.970 3.549 -10.708 1.00 94.50 239 VAL A O 1
ATOM 1880 N N . THR A 1 240 ? -4.618 5.157 -12.126 1.00 96.12 240 THR A N 1
ATOM 1881 C CA . THR A 1 240 ? -6.050 4.998 -11.823 1.00 96.12 240 THR A CA 1
ATOM 1882 C C . THR A 1 240 ? -6.542 3.606 -12.207 1.00 96.12 240 THR A C 1
ATOM 1884 O O . THR A 1 240 ? -7.247 2.975 -11.415 1.00 96.12 240 THR A O 1
ATOM 1887 N N . LEU A 1 241 ? -6.134 3.112 -13.385 1.00 96.25 241 LEU A N 1
ATOM 1888 C CA . LEU A 1 241 ? -6.519 1.795 -13.891 1.00 96.25 241 LEU A CA 1
ATOM 1889 C C . LEU A 1 241 ? -6.153 0.679 -12.904 1.00 96.25 241 LEU A C 1
ATOM 1891 O O . LEU A 1 241 ? -6.990 -0.173 -12.604 1.00 96.25 241 LEU A O 1
ATOM 1895 N N . PHE A 1 242 ? -4.946 0.722 -12.328 1.00 97.19 242 PHE A N 1
ATOM 1896 C CA . PHE A 1 242 ? -4.514 -0.233 -11.308 1.00 97.19 242 PHE A CA 1
ATOM 1897 C C . PHE A 1 242 ? -5.526 -0.351 -10.166 1.00 97.19 242 PHE A C 1
ATOM 1899 O O . PHE A 1 242 ? -5.890 -1.468 -9.800 1.00 97.19 242 PHE A O 1
ATOM 1906 N N . PHE A 1 243 ? -6.001 0.772 -9.616 1.00 97.31 243 PHE A N 1
ATOM 1907 C CA . PHE A 1 243 ? -6.925 0.758 -8.481 1.00 97.31 243 PHE A CA 1
ATOM 1908 C C . PHE A 1 243 ? -8.334 0.322 -8.880 1.00 97.31 243 PHE A C 1
ATOM 1910 O O . PHE A 1 243 ? -8.913 -0.524 -8.199 1.00 97.31 243 PHE A O 1
ATOM 1917 N N . VAL A 1 244 ? -8.883 0.836 -9.985 1.00 97.12 244 VAL A N 1
ATOM 1918 C CA . VAL A 1 244 ? -10.261 0.508 -10.403 1.00 97.12 244 VAL A CA 1
ATOM 1919 C C . VAL A 1 244 ? -10.427 -0.943 -10.856 1.00 97.12 244 VAL A C 1
ATOM 1921 O O . VAL A 1 244 ? -11.544 -1.454 -10.833 1.00 97.12 244 VAL A O 1
ATOM 1924 N N . MET A 1 245 ? -9.340 -1.638 -11.211 1.00 97.31 245 MET A N 1
ATOM 1925 C CA . MET A 1 245 ? -9.388 -3.073 -11.498 1.00 97.31 245 MET A CA 1
ATOM 1926 C C . MET A 1 245 ? -9.430 -3.946 -10.237 1.00 97.31 245 MET A C 1
ATOM 1928 O O . MET A 1 245 ? -9.951 -5.056 -10.296 1.00 97.31 245 MET A O 1
ATOM 1932 N N . GLN A 1 246 ? -8.936 -3.487 -9.082 1.00 98.00 246 GLN A N 1
ATOM 1933 C CA . GLN A 1 246 ? -8.863 -4.313 -7.863 1.00 98.00 246 GLN A CA 1
ATOM 1934 C C . GLN A 1 246 ? -10.209 -4.894 -7.384 1.00 98.00 246 GLN A C 1
ATOM 1936 O O . GLN A 1 246 ? -10.226 -6.059 -6.968 1.00 98.00 246 GLN A O 1
ATOM 1941 N N . PRO A 1 247 ? -11.348 -4.170 -7.468 1.00 98.00 247 PRO A N 1
ATOM 1942 C CA . PRO A 1 247 ? -12.665 -4.740 -7.203 1.00 98.00 247 PRO A CA 1
ATOM 1943 C C . PRO A 1 247 ? -12.976 -6.005 -8.009 1.00 98.00 247 PRO A C 1
ATOM 1945 O O . PRO A 1 247 ? -13.670 -6.873 -7.490 1.00 98.00 247 PRO A O 1
ATOM 1948 N N . ALA A 1 248 ? -12.448 -6.156 -9.230 1.00 98.06 248 ALA A N 1
ATOM 1949 C CA . ALA A 1 248 ? -12.723 -7.323 -10.068 1.00 98.06 248 ALA A CA 1
ATOM 1950 C C . ALA A 1 248 ? -12.273 -8.630 -9.398 1.00 98.06 248 ALA A C 1
ATOM 1952 O O . ALA A 1 248 ? -13.038 -9.593 -9.372 1.00 98.06 248 ALA A O 1
ATOM 1953 N N . ALA A 1 249 ? -11.094 -8.653 -8.768 1.00 98.00 249 ALA A N 1
ATOM 1954 C CA . ALA A 1 249 ? -10.655 -9.818 -8.000 1.00 98.00 249 ALA A CA 1
ATOM 1955 C C . ALA A 1 249 ? -11.506 -10.059 -6.753 1.00 98.00 249 ALA A C 1
ATOM 1957 O O . ALA A 1 249 ? -11.806 -11.205 -6.434 1.00 98.00 249 ALA A O 1
ATOM 1958 N N . ILE A 1 250 ? -11.936 -9.000 -6.063 1.00 98.06 250 ILE A N 1
ATOM 1959 C CA . ILE A 1 250 ? -12.817 -9.131 -4.894 1.00 98.06 250 ILE A CA 1
ATOM 1960 C C . ILE A 1 250 ? -14.168 -9.724 -5.317 1.00 98.06 250 ILE A C 1
ATOM 1962 O O . ILE A 1 250 ? -14.701 -10.599 -4.638 1.00 98.06 250 ILE A O 1
ATOM 1966 N N . PHE A 1 251 ? -14.718 -9.293 -6.452 1.00 98.06 251 PHE A N 1
ATOM 1967 C CA . PHE A 1 251 ? -15.966 -9.835 -6.986 1.00 98.06 251 PHE A CA 1
ATOM 1968 C C . PHE A 1 251 ? -15.799 -11.264 -7.496 1.00 98.06 251 PHE A C 1
ATOM 1970 O O . PHE A 1 251 ? -16.689 -12.082 -7.275 1.00 98.06 251 PHE A O 1
ATOM 1977 N N . ALA A 1 252 ? -14.655 -11.599 -8.097 1.00 97.88 252 ALA A N 1
ATOM 1978 C CA . ALA A 1 252 ? -14.327 -12.972 -8.467 1.00 97.88 252 ALA A CA 1
ATOM 1979 C C . ALA A 1 252 ? -14.263 -13.889 -7.232 1.00 97.88 252 ALA A C 1
ATOM 1981 O O . ALA A 1 252 ? -14.822 -14.983 -7.253 1.00 97.88 252 ALA A O 1
ATOM 1982 N N . GLU A 1 253 ? -13.673 -13.430 -6.123 1.00 98.06 253 GLU A N 1
ATOM 1983 C CA . GLU A 1 253 ? -13.660 -14.162 -4.848 1.00 98.06 253 GLU A CA 1
ATOM 1984 C C . GLU A 1 253 ? -15.067 -14.342 -4.265 1.00 98.06 253 GLU A C 1
ATOM 1986 O O . GLU A 1 253 ? -15.411 -15.433 -3.808 1.00 98.06 253 GLU A O 1
ATOM 1991 N N . GLN A 1 254 ? -15.902 -13.299 -4.312 1.00 96.56 254 GLN A N 1
ATOM 1992 C CA . GLN A 1 254 ? -17.301 -13.369 -3.872 1.00 96.56 254 GLN A CA 1
ATOM 1993 C C . GLN A 1 254 ? -18.130 -14.318 -4.742 1.00 96.56 254 GLN A C 1
ATOM 1995 O O . GLN A 1 254 ? -18.975 -15.051 -4.230 1.00 96.56 254 GLN A O 1
ATOM 2000 N N . PHE A 1 255 ? -17.897 -14.315 -6.054 1.00 96.94 255 PHE A N 1
ATOM 2001 C CA . PHE A 1 255 ? -18.546 -15.225 -6.989 1.00 96.94 255 PHE A CA 1
ATOM 2002 C C . PHE A 1 255 ? -18.105 -16.671 -6.748 1.00 96.94 255 PHE A C 1
ATOM 2004 O O . PHE A 1 255 ? -18.947 -17.561 -6.662 1.00 96.94 255 PHE A O 1
ATOM 2011 N N . PHE A 1 256 ? -16.809 -16.902 -6.530 1.00 97.38 256 PHE A N 1
ATOM 2012 C CA . PHE A 1 256 ? -16.284 -18.211 -6.152 1.00 97.38 256 PHE A CA 1
ATOM 2013 C C . PHE A 1 256 ? -16.918 -18.729 -4.853 1.00 97.38 256 PHE A C 1
ATOM 2015 O O . PHE A 1 256 ? -17.350 -19.882 -4.800 1.00 97.38 256 PHE A O 1
ATOM 2022 N N . GLU A 1 257 ? -17.028 -17.885 -3.821 1.00 96.94 257 GLU A N 1
ATOM 2023 C CA . GLU A 1 257 ? -17.703 -18.246 -2.568 1.00 96.94 257 GLU A CA 1
ATOM 2024 C C . GLU A 1 257 ? -19.186 -18.556 -2.799 1.00 96.94 257 GLU A C 1
ATOM 2026 O O . GLU A 1 257 ? -19.700 -19.523 -2.239 1.00 96.94 257 GLU A O 1
ATOM 2031 N N . HIS A 1 258 ? -19.860 -17.799 -3.666 1.00 95.75 258 HIS A N 1
ATOM 2032 C CA . HIS A 1 258 ? -21.258 -18.035 -4.015 1.00 95.75 258 HIS A CA 1
ATOM 2033 C C . HIS A 1 258 ? -21.475 -19.371 -4.744 1.00 95.75 258 HIS A C 1
ATOM 2035 O O . HIS A 1 258 ? -22.411 -20.092 -4.412 1.00 95.75 258 HIS A O 1
ATOM 2041 N N . CYS A 1 259 ? -20.614 -19.720 -5.704 1.00 97.44 259 CYS A N 1
ATOM 2042 C CA . CYS A 1 259 ? -20.748 -20.946 -6.496 1.00 97.44 259 CYS A CA 1
ATOM 2043 C C . CYS A 1 259 ? -20.298 -22.206 -5.748 1.00 97.44 259 CYS A C 1
ATOM 2045 O O . CYS A 1 259 ? -20.869 -23.273 -5.946 1.00 97.44 259 CYS A O 1
ATOM 2047 N N . THR A 1 260 ? -19.260 -22.106 -4.916 1.00 96.44 260 THR A N 1
ATOM 2048 C CA . THR A 1 260 ? -18.640 -23.281 -4.274 1.00 96.44 260 THR A CA 1
ATOM 2049 C C . THR A 1 260 ? -19.011 -23.447 -2.802 1.00 96.44 260 THR A C 1
ATOM 2051 O O . THR A 1 260 ? -18.709 -24.483 -2.208 1.00 96.44 260 THR A O 1
A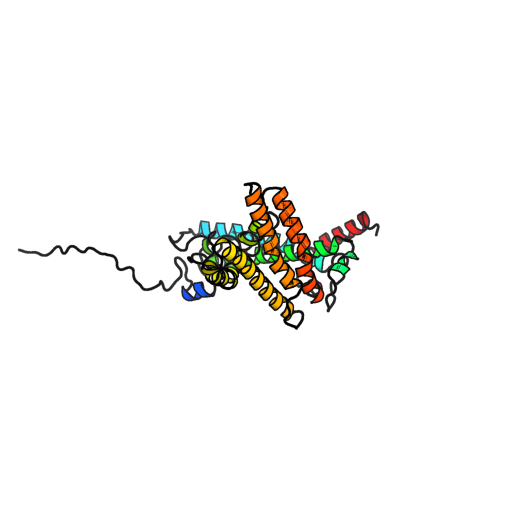TOM 2054 N N . GLY A 1 261 ? -19.590 -22.417 -2.175 1.00 96.31 261 GLY A N 1
ATOM 2055 C CA . GLY A 1 261 ? -19.782 -22.342 -0.724 1.00 96.31 261 GLY A CA 1
ATOM 2056 C C . GLY A 1 261 ? -18.473 -22.226 0.071 1.00 96.31 261 GLY A C 1
ATOM 2057 O O . GLY A 1 261 ? -18.489 -22.291 1.302 1.00 96.31 261 GLY A O 1
ATOM 2058 N N . ARG A 1 262 ? -17.318 -22.086 -0.597 1.00 95.19 262 ARG A N 1
ATOM 2059 C CA . ARG A 1 262 ? -15.991 -22.038 0.029 1.00 95.19 262 ARG A CA 1
ATOM 2060 C C . ARG A 1 262 ? -15.349 -20.674 -0.188 1.00 95.19 262 ARG A C 1
ATOM 2062 O O . ARG A 1 262 ? -15.276 -20.173 -1.299 1.00 95.19 262 ARG A O 1
ATOM 2069 N N . ARG A 1 263 ? -14.795 -20.100 0.880 1.00 94.62 263 ARG A N 1
ATOM 2070 C CA . ARG A 1 263 ? -13.974 -18.883 0.793 1.00 94.62 263 ARG A CA 1
ATOM 2071 C C . ARG A 1 263 ? -12.628 -19.158 0.136 1.00 94.62 263 ARG A C 1
ATOM 2073 O O . ARG A 1 263 ? -12.023 -20.196 0.410 1.00 94.62 263 ARG A O 1
ATOM 2080 N N . VAL A 1 264 ? -12.135 -18.186 -0.630 1.00 95.44 264 VAL A N 1
ATOM 2081 C CA . VAL A 1 264 ? -10.752 -18.156 -1.124 1.00 95.44 264 VAL A CA 1
ATOM 2082 C C . VAL A 1 264 ? -9.806 -17.972 0.066 1.00 95.44 264 VAL A C 1
ATOM 2084 O O . VAL A 1 264 ? -9.930 -17.008 0.819 1.00 95.44 264 VAL A O 1
ATOM 2087 N N . ARG A 1 265 ? -8.931 -18.959 0.292 1.00 95.94 265 ARG A N 1
ATOM 2088 C CA . ARG A 1 265 ? -7.964 -19.005 1.402 1.00 95.94 265 ARG A CA 1
ATOM 2089 C C . ARG A 1 265 ? -6.889 -20.066 1.157 1.00 95.94 265 ARG A C 1
ATOM 2091 O O . ARG A 1 265 ? -6.967 -20.837 0.201 1.00 95.94 265 ARG A O 1
ATOM 2098 N N . GLY A 1 266 ? -5.923 -20.150 2.070 1.00 95.94 266 GLY A N 1
ATOM 2099 C CA . GLY A 1 266 ? -4.849 -21.145 2.025 1.00 95.94 266 GLY A CA 1
ATOM 2100 C C . GLY A 1 266 ? -3.865 -20.889 0.883 1.00 95.94 266 GLY A C 1
ATOM 2101 O O . GLY A 1 266 ? -3.768 -19.770 0.385 1.00 95.94 266 GLY A O 1
ATOM 2102 N N . PHE A 1 267 ? -3.142 -21.930 0.469 1.00 96.88 267 PHE A N 1
ATOM 2103 C CA . PHE A 1 267 ? -2.087 -21.815 -0.542 1.00 96.88 267 PHE A CA 1
ATOM 2104 C C . PHE A 1 267 ? -2.602 -21.308 -1.898 1.00 96.88 267 PHE A C 1
ATOM 2106 O O . PHE A 1 267 ? -2.034 -20.375 -2.453 1.00 96.88 267 PHE A O 1
ATOM 2113 N N . PHE A 1 268 ? -3.707 -21.861 -2.410 1.00 96.88 268 PHE A N 1
ATOM 2114 C CA . PHE A 1 268 ? -4.260 -21.431 -3.700 1.00 96.88 268 PHE A CA 1
ATOM 2115 C C . PHE A 1 268 ? -4.815 -20.008 -3.663 1.00 96.88 268 PHE A C 1
ATOM 2117 O O . PHE A 1 268 ? -4.643 -19.264 -4.622 1.00 96.88 268 PHE A O 1
ATOM 2124 N N . GLY A 1 269 ? -5.433 -19.603 -2.550 1.00 97.50 269 GLY A N 1
ATOM 2125 C CA . GLY A 1 269 ? -5.875 -18.222 -2.375 1.00 97.50 269 GLY A CA 1
ATOM 2126 C C . GLY A 1 269 ? -4.705 -17.240 -2.259 1.00 97.50 269 GLY A C 1
ATOM 2127 O O . GLY A 1 269 ? -4.748 -16.145 -2.820 1.00 97.50 269 GLY A O 1
ATOM 2128 N N . TRP A 1 270 ? -3.622 -17.650 -1.592 1.00 97.94 270 TRP A N 1
ATOM 2129 C CA . TRP A 1 270 ? -2.371 -16.894 -1.567 1.00 97.94 270 TRP A CA 1
ATOM 2130 C C . TRP A 1 270 ? -1.774 -16.746 -2.968 1.00 97.94 270 TRP A C 1
ATOM 2132 O O . TRP A 1 270 ? -1.492 -15.625 -3.383 1.00 97.94 270 TRP A O 1
ATOM 2142 N N . LEU A 1 271 ? -1.665 -17.840 -3.728 1.00 97.62 271 LEU A N 1
ATOM 2143 C CA . LEU A 1 271 ? -1.161 -17.815 -5.101 1.00 97.62 271 LEU A CA 1
ATOM 2144 C C . LEU A 1 271 ? -2.018 -16.906 -5.992 1.00 97.62 271 LEU A C 1
ATOM 2146 O O . LEU A 1 271 ? -1.475 -16.057 -6.690 1.00 97.62 271 LEU A O 1
ATOM 2150 N N . TRP A 1 272 ? -3.345 -17.028 -5.913 1.00 97.38 272 TRP A N 1
ATOM 2151 C CA . TRP A 1 272 ? -4.295 -16.141 -6.591 1.00 97.38 272 TRP A CA 1
ATOM 2152 C C . TRP A 1 272 ? -4.041 -14.664 -6.265 1.00 97.38 272 TRP A C 1
ATOM 2154 O O . TRP A 1 272 ? -3.921 -13.840 -7.170 1.00 97.38 272 TRP A O 1
ATOM 2164 N N . SER A 1 273 ? -3.894 -14.339 -4.979 1.00 97.38 273 SER A N 1
ATOM 2165 C CA . SER A 1 273 ? -3.664 -12.964 -4.519 1.00 97.38 273 SER A CA 1
ATOM 2166 C C . SER A 1 273 ? -2.337 -12.411 -5.033 1.00 97.38 273 SER A C 1
ATOM 2168 O O . SER A 1 273 ? -2.275 -11.279 -5.507 1.00 97.38 273 SER A O 1
ATOM 2170 N N . VAL A 1 274 ? -1.269 -13.212 -4.960 1.00 96.69 274 VAL A N 1
ATOM 2171 C CA . VAL A 1 274 ? 0.064 -12.832 -5.443 1.00 96.69 274 VAL A CA 1
ATOM 2172 C C . VAL A 1 274 ? 0.043 -12.611 -6.951 1.00 96.69 274 VAL A C 1
ATOM 2174 O O . VAL A 1 274 ? 0.522 -11.577 -7.406 1.00 96.69 274 VAL A O 1
ATOM 2177 N N . VAL A 1 275 ? -0.548 -13.530 -7.718 1.00 97.06 275 VAL A N 1
ATOM 2178 C CA . VAL A 1 275 ? -0.653 -13.417 -9.179 1.00 97.06 275 VAL A CA 1
ATOM 2179 C C . VAL A 1 275 ? -1.463 -12.186 -9.576 1.00 97.06 275 VAL A C 1
ATOM 2181 O O . VAL A 1 275 ? -1.028 -11.437 -10.445 1.00 97.06 275 VAL A O 1
ATOM 2184 N N . TRP A 1 276 ? -2.598 -11.926 -8.923 1.00 98.00 276 TRP A N 1
ATOM 2185 C CA . TRP A 1 276 ? -3.424 -10.756 -9.221 1.00 98.00 276 TRP A CA 1
ATOM 2186 C C . TRP A 1 276 ? -2.702 -9.436 -8.919 1.00 98.00 276 TRP A C 1
ATOM 2188 O O . TRP A 1 276 ? -2.635 -8.541 -9.766 1.00 98.00 276 TRP A O 1
ATOM 2198 N N . ILE A 1 277 ? -2.128 -9.309 -7.719 1.00 97.38 277 ILE A N 1
ATOM 2199 C CA . ILE A 1 277 ? -1.439 -8.084 -7.304 1.00 97.38 277 ILE A CA 1
ATOM 2200 C C . ILE A 1 277 ? -0.176 -7.860 -8.138 1.00 97.38 277 ILE A C 1
ATOM 2202 O O . ILE A 1 277 ? -0.003 -6.769 -8.672 1.00 97.38 277 ILE A O 1
ATOM 2206 N N . LEU A 1 278 ? 0.687 -8.868 -8.301 1.00 96.31 278 LEU A N 1
ATOM 2207 C CA . LEU A 1 278 ? 1.905 -8.724 -9.104 1.00 96.31 278 LEU A CA 1
ATOM 2208 C C . LEU A 1 278 ? 1.611 -8.571 -10.595 1.00 96.31 278 LEU A C 1
ATOM 2210 O O . LEU A 1 278 ? 2.315 -7.823 -11.263 1.00 96.31 278 LEU A O 1
ATOM 2214 N N . GLY A 1 279 ? 0.575 -9.228 -11.116 1.00 96.81 279 GLY A N 1
ATOM 2215 C CA . GLY A 1 279 ? 0.176 -9.105 -12.517 1.00 96.81 279 GLY A CA 1
ATOM 2216 C C . GLY A 1 279 ? -0.313 -7.700 -12.869 1.00 96.81 279 GLY A C 1
ATOM 2217 O O . GLY A 1 279 ? -0.046 -7.215 -13.964 1.00 96.81 279 GLY A O 1
ATOM 2218 N N . THR A 1 280 ? -0.982 -7.024 -11.930 1.00 97.38 280 THR A N 1
ATOM 2219 C CA . THR A 1 280 ? -1.529 -5.672 -12.134 1.00 97.38 280 THR A CA 1
ATOM 2220 C C . THR A 1 280 ? -0.597 -4.551 -11.663 1.00 97.38 280 THR A C 1
ATOM 2222 O O . THR A 1 280 ? -0.696 -3.436 -12.172 1.00 97.38 280 THR A O 1
ATOM 2225 N N . ALA A 1 281 ? 0.347 -4.822 -10.753 1.00 96.94 281 ALA A N 1
ATOM 2226 C CA . ALA A 1 281 ? 1.302 -3.841 -10.224 1.00 96.94 281 ALA A CA 1
ATOM 2227 C C . ALA A 1 281 ? 2.092 -3.037 -11.283 1.00 96.94 281 ALA A C 1
ATOM 2229 O O . ALA A 1 281 ? 2.333 -1.850 -11.032 1.00 96.94 281 ALA A O 1
ATOM 2230 N N . PRO A 1 282 ? 2.454 -3.592 -12.463 1.00 96.81 282 PRO A N 1
ATOM 2231 C CA . PRO A 1 282 ? 3.096 -2.824 -13.524 1.00 96.81 282 PRO A CA 1
ATOM 2232 C C . PRO A 1 282 ? 2.308 -1.592 -13.969 1.00 96.81 282 PRO A C 1
ATOM 2234 O O . PRO A 1 282 ? 2.934 -0.616 -14.350 1.00 96.81 282 PRO A O 1
ATOM 2237 N N . LEU A 1 283 ? 0.974 -1.580 -13.874 1.00 95.50 283 LEU A N 1
ATOM 2238 C CA . LEU A 1 283 ? 0.162 -0.406 -14.224 1.00 95.50 283 LEU A CA 1
ATOM 2239 C C . LEU A 1 283 ? 0.470 0.794 -13.316 1.00 95.50 283 LEU A C 1
ATOM 2241 O O . LEU A 1 283 ? 0.729 1.899 -13.789 1.00 95.50 283 LEU A O 1
ATOM 2245 N N . LEU A 1 284 ? 0.523 0.559 -12.001 1.00 95.00 284 LEU A N 1
ATOM 2246 C CA . LEU A 1 284 ? 0.902 1.583 -11.027 1.00 95.00 284 LEU A CA 1
ATOM 2247 C C . LEU A 1 284 ? 2.358 2.009 -11.231 1.00 95.00 284 LEU A C 1
ATOM 2249 O O . LEU A 1 284 ? 2.677 3.198 -11.278 1.00 95.00 284 LEU A O 1
ATOM 2253 N N . MET A 1 285 ? 3.245 1.022 -11.352 1.00 93.88 285 MET A N 1
ATOM 2254 C CA . MET A 1 285 ? 4.673 1.285 -11.422 1.00 93.88 285 MET A CA 1
ATOM 2255 C C . MET A 1 285 ? 5.086 1.938 -12.730 1.00 93.88 285 MET A C 1
ATOM 2257 O O . MET A 1 285 ? 5.966 2.783 -12.689 1.00 93.88 285 MET A O 1
ATOM 2261 N N . GLN A 1 286 ? 4.449 1.637 -13.860 1.00 92.44 286 GLN A N 1
ATOM 2262 C CA . GLN A 1 286 ? 4.707 2.301 -15.137 1.00 92.44 286 GLN A CA 1
ATOM 2263 C C . GLN A 1 286 ? 4.494 3.811 -15.014 1.00 92.44 286 GLN A C 1
ATOM 2265 O O . GLN A 1 286 ? 5.390 4.581 -15.360 1.00 92.44 286 GLN A O 1
ATOM 2270 N N . GLY A 1 287 ? 3.355 4.238 -14.460 1.00 88.50 287 GLY A N 1
ATOM 2271 C CA . GLY A 1 287 ? 3.043 5.660 -14.299 1.00 88.50 287 GLY A CA 1
ATOM 2272 C C . GLY A 1 287 ? 4.063 6.404 -13.433 1.00 88.50 287 GLY A C 1
ATOM 2273 O O . GLY A 1 287 ? 4.470 7.518 -13.764 1.00 88.50 287 GLY A O 1
ATOM 2274 N N . TYR A 1 288 ? 4.534 5.776 -12.354 1.00 89.12 288 TYR A N 1
ATOM 2275 C CA . TYR A 1 288 ? 5.557 6.357 -11.478 1.00 89.12 288 TYR A CA 1
ATOM 2276 C C . TYR A 1 288 ? 6.972 6.276 -12.062 1.00 89.12 288 TYR A C 1
ATOM 2278 O O . TYR A 1 288 ? 7.759 7.211 -11.918 1.00 89.12 288 TYR A O 1
ATOM 2286 N N . ASN A 1 289 ? 7.300 5.181 -12.744 1.00 89.88 289 ASN A N 1
ATOM 2287 C CA . ASN A 1 289 ? 8.610 4.944 -13.342 1.00 89.88 289 ASN A CA 1
ATOM 2288 C C . ASN A 1 289 ? 8.861 5.906 -14.505 1.00 89.88 289 ASN A C 1
ATOM 2290 O O . ASN A 1 289 ? 9.953 6.457 -14.581 1.00 89.88 289 ASN A O 1
ATOM 2294 N N . VAL A 1 290 ? 7.850 6.190 -15.337 1.00 88.19 290 VAL A N 1
ATOM 2295 C CA . VAL A 1 290 ? 7.917 7.229 -16.385 1.00 88.19 290 VAL A CA 1
ATOM 2296 C C . VAL A 1 290 ? 8.115 8.615 -15.771 1.00 88.19 290 VAL A C 1
ATOM 2298 O O . VAL A 1 290 ? 8.912 9.403 -16.273 1.00 88.19 290 VAL A O 1
ATOM 2301 N N . GLY A 1 291 ? 7.468 8.889 -14.635 1.00 82.44 291 GLY A N 1
ATOM 2302 C CA . GLY A 1 291 ? 7.672 10.124 -13.874 1.00 82.44 291 GLY A CA 1
ATOM 2303 C C . GLY A 1 291 ? 9.019 10.250 -13.166 1.00 82.44 291 GLY A C 1
ATOM 2304 O O . GLY A 1 291 ? 9.269 11.256 -12.510 1.00 82.44 291 GLY A O 1
ATOM 2305 N N . GLY A 1 292 ? 9.895 9.251 -13.291 1.00 85.56 292 GLY A N 1
ATOM 2306 C CA . GLY A 1 292 ? 11.230 9.267 -12.705 1.00 85.56 292 GLY A CA 1
ATOM 2307 C C . GLY A 1 292 ? 11.272 8.899 -11.226 1.00 85.56 292 GLY A C 1
ATOM 2308 O O . GLY A 1 292 ? 12.327 9.036 -10.618 1.00 85.56 292 GLY A O 1
ATOM 2309 N N . TYR A 1 293 ? 10.183 8.390 -10.640 1.00 85.69 293 TYR A N 1
ATOM 2310 C CA . TYR A 1 293 ? 10.128 8.059 -9.210 1.00 85.69 293 TYR A CA 1
ATOM 2311 C C . TYR A 1 293 ? 11.223 7.070 -8.785 1.00 85.69 293 TYR A C 1
ATOM 2313 O O . TYR A 1 293 ? 11.901 7.257 -7.781 1.00 85.69 293 TYR A O 1
ATOM 2321 N N . THR A 1 294 ? 11.406 6.012 -9.570 1.00 84.25 294 THR A N 1
ATOM 2322 C CA . THR A 1 294 ? 12.406 4.952 -9.359 1.00 84.25 294 THR A CA 1
ATOM 2323 C C . THR A 1 294 ? 13.787 5.322 -9.903 1.00 84.25 294 THR A C 1
ATOM 2325 O O . THR A 1 294 ? 14.779 4.736 -9.481 1.00 84.25 294 THR A O 1
ATOM 2328 N N . ALA A 1 295 ? 13.862 6.266 -10.845 1.00 83.38 295 ALA A N 1
ATOM 2329 C CA . ALA A 1 295 ? 15.112 6.785 -11.404 1.00 83.38 295 ALA A CA 1
ATOM 2330 C C . ALA A 1 295 ? 15.766 7.827 -10.481 1.00 83.38 295 ALA A C 1
ATOM 2332 O O . ALA A 1 295 ? 16.990 7.996 -10.491 1.00 83.38 295 ALA A O 1
ATOM 2333 N N . ALA A 1 296 ? 14.946 8.510 -9.674 1.00 79.75 296 ALA A N 1
ATOM 2334 C CA . ALA A 1 296 ? 15.365 9.547 -8.752 1.00 79.75 296 ALA A CA 1
ATOM 2335 C C . ALA A 1 296 ? 16.396 9.031 -7.743 1.00 79.75 296 ALA A C 1
ATOM 2337 O O . ALA A 1 296 ? 16.341 7.904 -7.250 1.00 79.75 296 ALA A O 1
ATOM 2338 N N . LYS A 1 297 ? 17.337 9.911 -7.391 1.00 77.56 297 LYS A N 1
ATOM 2339 C CA . LYS A 1 297 ? 18.369 9.606 -6.403 1.00 77.56 297 LYS A CA 1
ATOM 2340 C C . LYS A 1 297 ? 17.729 9.419 -5.027 1.00 77.56 297 LYS A C 1
ATOM 2342 O O . LYS A 1 297 ? 17.338 10.391 -4.380 1.00 77.56 297 LYS A O 1
ATOM 2347 N N . ASN A 1 298 ? 17.673 8.176 -4.562 1.00 76.25 298 ASN A N 1
ATOM 2348 C CA . ASN A 1 298 ? 17.187 7.874 -3.221 1.00 76.25 298 ASN A CA 1
ATOM 2349 C C . ASN A 1 298 ? 18.200 8.330 -2.163 1.00 76.25 298 ASN A C 1
ATOM 2351 O O . ASN A 1 298 ? 19.411 8.177 -2.333 1.00 76.25 298 ASN A O 1
ATOM 2355 N N . LYS A 1 299 ? 17.707 8.858 -1.039 1.00 76.25 299 LYS A N 1
ATOM 2356 C CA . LYS A 1 299 ? 18.523 9.068 0.164 1.00 76.25 299 LYS A CA 1
ATOM 2357 C C . LYS A 1 299 ? 18.436 7.814 1.037 1.00 76.25 299 LYS A C 1
ATOM 2359 O O . LYS A 1 299 ? 17.376 7.502 1.576 1.00 76.25 299 LYS A O 1
ATOM 2364 N N . TYR A 1 300 ? 19.547 7.101 1.155 1.00 84.44 300 TYR A N 1
ATOM 2365 C CA . TYR A 1 300 ? 19.720 5.907 1.985 1.00 84.44 300 TYR A CA 1
ATOM 2366 C C . TYR A 1 300 ? 21.157 5.890 2.524 1.00 84.44 300 TYR A C 1
ATOM 2368 O O . TYR A 1 300 ? 21.989 6.684 2.081 1.00 84.44 300 TYR A O 1
ATOM 2376 N N . LEU A 1 301 ? 21.438 5.045 3.519 1.00 88.25 301 LEU A N 1
ATOM 2377 C CA . LEU A 1 301 ? 22.745 5.022 4.181 1.00 88.25 301 LEU A CA 1
ATOM 2378 C C . LEU A 1 301 ? 23.783 4.249 3.355 1.00 88.25 301 LEU A C 1
ATOM 2380 O O . LEU A 1 301 ? 24.969 4.560 3.412 1.00 88.25 301 LEU A O 1
ATOM 2384 N N . GLY A 1 302 ? 23.337 3.249 2.593 1.00 89.56 302 GLY A N 1
ATOM 2385 C CA . GLY A 1 302 ? 24.198 2.390 1.779 1.00 89.56 302 GLY A CA 1
ATOM 2386 C C . GLY A 1 302 ? 24.937 1.339 2.599 1.00 89.56 302 GLY A C 1
ATOM 2387 O O . GLY A 1 302 ? 25.920 0.766 2.136 1.00 89.56 302 GLY A O 1
ATOM 2388 N N . PHE A 1 303 ? 24.455 1.053 3.810 1.00 92.81 303 PHE A N 1
ATOM 2389 C CA . PHE A 1 303 ? 25.017 0.033 4.694 1.00 92.81 303 PHE A CA 1
ATOM 2390 C C . PHE A 1 303 ? 25.035 -1.355 4.030 1.00 92.81 303 PHE A C 1
ATOM 2392 O O . PHE A 1 303 ? 25.980 -2.125 4.193 1.00 92.81 303 PHE A O 1
ATOM 2399 N N . THR A 1 304 ? 24.014 -1.655 3.232 1.00 95.81 304 THR A N 1
ATOM 2400 C CA . THR A 1 304 ? 23.848 -2.920 2.506 1.00 95.81 304 THR A CA 1
ATOM 2401 C C . THR A 1 304 ? 24.466 -2.909 1.105 1.00 95.81 304 THR A C 1
ATOM 2403 O O . THR A 1 304 ? 24.333 -3.889 0.376 1.00 95.81 304 THR A O 1
ATOM 2406 N N . GLN A 1 305 ? 25.189 -1.851 0.715 1.00 95.12 305 GLN A N 1
ATOM 2407 C CA . GLN A 1 305 ? 25.698 -1.706 -0.651 1.00 95.12 305 GLN A CA 1
ATOM 2408 C C . GLN A 1 305 ? 26.592 -2.874 -1.076 1.00 95.12 305 GLN A C 1
ATOM 2410 O O . GLN A 1 305 ? 26.304 -3.534 -2.067 1.00 95.12 305 GLN A O 1
ATOM 2415 N N . ARG A 1 306 ? 27.634 -3.171 -0.291 1.00 95.19 306 ARG A N 1
ATOM 2416 C CA . ARG A 1 306 ? 28.578 -4.262 -0.587 1.00 95.19 306 ARG A CA 1
ATOM 2417 C C . ARG A 1 306 ? 27.921 -5.646 -0.704 1.00 95.19 306 ARG A C 1
ATOM 2419 O O . ARG A 1 306 ? 28.175 -6.316 -1.702 1.00 95.19 306 ARG A O 1
ATOM 2426 N N . PRO A 1 307 ? 27.115 -6.126 0.266 1.00 96.06 307 PRO A N 1
ATOM 2427 C CA . PRO A 1 307 ? 26.512 -7.453 0.143 1.00 96.06 307 PRO A CA 1
ATOM 2428 C C . PRO A 1 307 ? 25.540 -7.550 -1.039 1.00 96.06 307 PRO A C 1
ATOM 2430 O O . PRO A 1 307 ? 25.521 -8.575 -1.715 1.00 96.06 307 PRO A O 1
ATOM 2433 N N . ILE A 1 308 ? 24.781 -6.489 -1.337 1.00 95.62 308 ILE A N 1
ATOM 2434 C CA . ILE A 1 308 ? 23.865 -6.482 -2.485 1.00 95.62 308 ILE A CA 1
ATOM 2435 C C . ILE A 1 308 ? 24.633 -6.488 -3.807 1.00 95.62 308 ILE A C 1
ATOM 2437 O O . ILE A 1 308 ? 24.289 -7.268 -4.691 1.00 95.62 308 ILE A O 1
ATOM 2441 N N . THR A 1 309 ? 25.702 -5.697 -3.948 1.00 94.31 309 THR A N 1
ATOM 2442 C CA . THR A 1 309 ? 26.509 -5.722 -5.177 1.00 94.31 309 THR A CA 1
ATOM 2443 C C . THR A 1 309 ? 27.168 -7.080 -5.388 1.00 94.31 309 THR A C 1
ATOM 2445 O O . THR A 1 309 ? 27.115 -7.589 -6.497 1.00 94.31 309 THR A O 1
ATOM 2448 N N . LEU A 1 310 ? 27.691 -7.715 -4.330 1.00 95.38 310 LEU A N 1
ATOM 2449 C CA . LEU A 1 310 ? 28.265 -9.065 -4.420 1.00 95.38 310 LEU A CA 1
ATOM 2450 C C . LEU A 1 310 ? 27.230 -10.114 -4.848 1.00 95.38 310 LEU A C 1
ATOM 2452 O O . LEU A 1 310 ? 27.551 -11.013 -5.624 1.00 95.38 310 LEU A O 1
ATOM 2456 N N . MET A 1 311 ? 25.994 -10.000 -4.356 1.00 94.94 311 MET A N 1
ATOM 2457 C CA . MET A 1 311 ? 24.887 -10.863 -4.770 1.00 94.94 311 MET A CA 1
ATOM 2458 C C . MET A 1 311 ? 24.563 -10.678 -6.258 1.00 94.94 311 MET A C 1
ATOM 2460 O O . MET A 1 311 ? 24.372 -11.665 -6.964 1.00 94.94 311 MET A O 1
ATOM 2464 N N . LEU A 1 312 ? 24.535 -9.434 -6.742 1.00 93.81 312 LEU A N 1
ATOM 2465 C CA . LEU A 1 312 ? 24.322 -9.135 -8.160 1.00 93.81 312 LEU A CA 1
ATOM 2466 C C . LEU A 1 312 ? 25.487 -9.629 -9.031 1.00 93.81 312 LEU A C 1
ATOM 2468 O O . LEU A 1 312 ? 25.245 -10.245 -10.061 1.00 93.81 312 LEU A O 1
ATOM 2472 N N . ASP A 1 313 ? 26.737 -9.453 -8.592 1.00 93.88 313 ASP A N 1
ATOM 2473 C CA . ASP A 1 313 ? 27.925 -9.962 -9.295 1.00 93.88 313 ASP A CA 1
ATOM 2474 C C . ASP A 1 313 ? 27.913 -11.494 -9.383 1.00 93.88 313 ASP A C 1
ATOM 2476 O O . ASP A 1 313 ? 28.386 -12.092 -10.348 1.00 93.88 313 ASP A O 1
ATOM 2480 N N . TRP A 1 314 ? 27.433 -12.168 -8.336 1.00 94.50 314 TRP A N 1
ATOM 2481 C CA . TRP A 1 314 ? 27.255 -13.618 -8.349 1.00 94.50 314 TRP A CA 1
ATOM 2482 C C . TRP A 1 314 ? 26.133 -14.038 -9.305 1.00 94.50 314 TRP A C 1
ATOM 2484 O O . TRP A 1 314 ? 26.311 -14.993 -10.062 1.00 94.50 314 TRP A O 1
ATOM 2494 N N . TRP A 1 315 ? 25.008 -13.319 -9.301 1.00 92.69 315 TRP A N 1
ATOM 2495 C CA . TRP A 1 315 ? 23.892 -13.576 -10.210 1.00 92.69 315 TRP A CA 1
ATOM 2496 C C . TRP A 1 315 ? 24.317 -13.442 -11.673 1.00 92.69 315 TRP A C 1
ATOM 2498 O O . TRP A 1 315 ? 24.089 -14.361 -12.453 1.00 92.69 315 TRP A O 1
ATOM 2508 N N . ASP A 1 316 ? 24.994 -12.352 -12.036 1.00 91.06 316 ASP A N 1
ATOM 2509 C CA . ASP A 1 316 ? 25.451 -12.125 -13.409 1.00 91.06 316 ASP A CA 1
ATOM 2510 C C . ASP A 1 316 ? 26.434 -13.209 -13.872 1.00 91.06 316 ASP A C 1
ATOM 2512 O O . ASP A 1 316 ? 26.255 -13.773 -14.952 1.00 91.06 316 ASP A O 1
ATOM 2516 N N . ARG A 1 317 ? 27.389 -13.599 -13.018 1.00 92.44 317 ARG A N 1
ATOM 2517 C CA . ARG A 1 317 ? 28.339 -14.682 -13.324 1.00 92.44 317 ARG A CA 1
ATOM 2518 C C . ARG A 1 317 ? 27.674 -16.030 -13.549 1.00 92.44 317 ARG A C 1
ATOM 2520 O O . ARG A 1 317 ? 28.073 -16.782 -14.431 1.00 92.44 317 ARG A O 1
ATOM 2527 N N . THR A 1 318 ? 26.687 -16.365 -12.725 1.00 92.25 318 THR A N 1
ATOM 2528 C CA . THR A 1 318 ? 26.066 -17.698 -12.738 1.00 92.25 318 THR A CA 1
ATOM 2529 C C . THR A 1 318 ? 24.922 -17.821 -13.733 1.00 92.25 318 THR A C 1
ATOM 2531 O O . THR A 1 318 ? 24.774 -18.866 -14.358 1.00 92.25 318 THR A O 1
ATOM 2534 N N . SER A 1 319 ? 24.114 -16.772 -13.872 1.00 88.38 319 SER A N 1
ATOM 2535 C CA . SER A 1 319 ? 22.871 -16.795 -14.648 1.00 88.38 319 SER A CA 1
ATOM 2536 C C . SER A 1 319 ? 23.024 -16.147 -16.022 1.00 88.38 319 SER A C 1
ATOM 2538 O O . SER A 1 319 ? 22.400 -16.611 -16.972 1.00 88.38 319 SER A O 1
ATOM 2540 N N . ASN A 1 320 ? 23.867 -15.113 -16.142 1.00 87.88 320 ASN A N 1
ATOM 2541 C CA . ASN A 1 320 ? 24.076 -14.374 -17.393 1.00 87.88 320 ASN A CA 1
ATOM 2542 C C . ASN A 1 320 ? 25.415 -14.708 -18.079 1.00 87.88 320 ASN A C 1
ATOM 2544 O O . ASN A 1 320 ? 25.605 -14.338 -19.235 1.00 87.88 320 ASN A O 1
ATOM 2548 N N . GLY A 1 321 ? 26.324 -15.420 -17.399 1.00 77.69 321 GLY A N 1
ATOM 2549 C CA . GLY A 1 321 ? 27.641 -15.792 -17.929 1.00 77.69 321 GLY A CA 1
ATOM 2550 C C . GLY A 1 321 ? 28.592 -14.605 -18.127 1.00 77.69 321 GLY A C 1
ATOM 2551 O O . GLY A 1 321 ? 29.473 -14.682 -18.982 1.00 77.69 321 GLY A O 1
ATOM 2552 N N . LEU A 1 322 ? 28.378 -13.516 -17.377 1.00 66.75 322 LEU A N 1
ATOM 2553 C CA . LEU A 1 322 ? 29.158 -12.271 -17.411 1.00 66.75 322 LEU A CA 1
ATOM 2554 C C . LEU A 1 322 ? 30.259 -12.245 -16.349 1.00 66.75 322 LEU A C 1
ATOM 2556 O O . LEU A 1 322 ? 30.009 -12.727 -15.225 1.00 66.75 322 LEU A O 1
#

Organism: NCBI:txid49012